Protein AF-A0A6M0RCF3-F1 (afdb_monomer_lite)

Organism: NCBI:txid1622073

Secondary structure (DSSP, 8-state):
------------GGGG------S---EEEEEEEE-TT-TT-EEEEEEEE-SSSEEEEEEEE-PPPPB--BTTBPPB-SBPEEEESS-----EETTEETGGG-SB--TT-PPTTS-TTB-PPB--BTTBEEEEEEESS--GGGGTT-EEEEESS---SSSTTTTT--SEEEEEEEEEE-

Radius of gyration: 16.96 Å; chains: 1; bounding box: 45×43×44 Å

Structure (mmCIF, N/CA/C/O backbone):
data_AF-A0A6M0RCF3-F1
#
_entry.id   AF-A0A6M0RCF3-F1
#
loop_
_atom_site.group_PDB
_atom_site.id
_atom_site.type_symbol
_atom_site.label_atom_id
_atom_site.label_alt_id
_atom_site.label_comp_id
_atom_site.label_asym_id
_atom_site.label_entity_id
_atom_site.label_seq_id
_atom_site.pdbx_PDB_ins_code
_atom_site.Cartn_x
_atom_site.Cartn_y
_atom_site.Cartn_z
_atom_site.occupancy
_atom_site.B_iso_or_equiv
_atom_site.auth_seq_id
_atom_site.auth_comp_id
_atom_site.auth_asym_id
_atom_site.auth_atom_id
_atom_site.pdbx_PDB_model_num
ATOM 1 N N . MET A 1 1 ? -2.378 22.319 -22.225 1.00 35.75 1 MET A N 1
ATOM 2 C CA . MET A 1 1 ? -3.766 22.381 -21.726 1.00 35.75 1 MET A CA 1
ATOM 3 C C . MET A 1 1 ? -3.773 23.362 -20.573 1.00 35.75 1 MET A C 1
ATOM 5 O O . MET A 1 1 ? -3.009 23.166 -19.637 1.00 35.75 1 MET A O 1
ATOM 9 N N . TYR A 1 2 ? -4.515 24.459 -20.711 1.00 30.67 2 TYR A N 1
ATOM 10 C CA . TYR A 1 2 ? -4.732 25.433 -19.643 1.00 30.67 2 TYR A CA 1
ATOM 11 C C . TYR A 1 2 ? -5.729 24.832 -18.647 1.00 30.67 2 TYR A C 1
ATOM 13 O O . TYR A 1 2 ? -6.746 24.286 -19.069 1.00 30.67 2 TYR A O 1
ATOM 21 N N . PHE A 1 3 ? -5.422 24.883 -17.351 1.00 34.97 3 PHE A N 1
ATOM 22 C CA . PHE A 1 3 ? -6.389 24.550 -16.309 1.00 34.97 3 PHE A CA 1
ATOM 23 C C . PHE A 1 3 ? -7.149 25.824 -15.955 1.00 34.97 3 PHE A C 1
ATOM 25 O O . PHE A 1 3 ? -6.624 26.675 -15.239 1.00 34.97 3 PHE A O 1
ATOM 32 N N . ASP A 1 4 ? -8.366 25.951 -16.479 1.00 36.94 4 ASP A N 1
ATOM 33 C CA . ASP A 1 4 ? -9.331 26.909 -15.957 1.00 36.94 4 ASP A CA 1
ATOM 34 C C . ASP A 1 4 ? -9.735 26.508 -14.533 1.00 36.94 4 ASP A C 1
ATOM 36 O O . ASP A 1 4 ? -9.906 25.333 -14.193 1.00 36.94 4 ASP A O 1
ATOM 40 N N . SER A 1 5 ? -9.836 27.525 -13.685 1.00 42.25 5 SER A N 1
ATOM 41 C CA . SER A 1 5 ? -10.176 27.448 -12.272 1.00 42.25 5 SER A CA 1
ATOM 42 C C . SER A 1 5 ? -11.565 26.840 -12.055 1.00 42.25 5 SER A C 1
ATOM 44 O O . SER A 1 5 ? -12.574 27.495 -12.312 1.00 42.25 5 SER A O 1
ATOM 46 N N . TYR A 1 6 ? -11.630 25.632 -11.493 1.00 34.56 6 TYR A N 1
ATOM 47 C CA . TYR A 1 6 ? -12.851 25.127 -10.863 1.00 34.56 6 TYR A CA 1
ATOM 48 C C . TYR A 1 6 ? -12.963 25.712 -9.451 1.00 34.56 6 TYR A C 1
ATOM 50 O O . TYR A 1 6 ? -12.593 25.081 -8.460 1.00 34.56 6 TYR A O 1
ATOM 58 N N . SER A 1 7 ? -13.458 26.945 -9.356 1.00 41.34 7 SER A N 1
ATOM 59 C CA . SER A 1 7 ? -14.202 27.375 -8.176 1.00 41.34 7 SER A CA 1
ATOM 60 C C . SER A 1 7 ? -15.627 26.823 -8.288 1.00 41.34 7 SER A C 1
ATOM 62 O O . SER A 1 7 ? -16.197 26.785 -9.375 1.00 41.34 7 SER A O 1
ATOM 64 N N . ASN A 1 8 ? -16.193 26.410 -7.151 1.00 36.53 8 ASN A N 1
ATOM 65 C CA . ASN A 1 8 ? -17.558 25.891 -6.970 1.00 36.53 8 ASN A CA 1
ATOM 66 C C . ASN A 1 8 ? -17.743 24.379 -7.198 1.00 36.53 8 ASN A C 1
ATOM 68 O O . ASN A 1 8 ? -18.519 23.950 -8.046 1.00 36.53 8 ASN A O 1
ATOM 72 N N . TYR A 1 9 ? -17.112 23.558 -6.353 1.00 35.53 9 TYR A N 1
ATOM 73 C CA . TYR A 1 9 ? -17.817 22.378 -5.846 1.00 35.53 9 TYR A CA 1
ATOM 74 C C . TYR A 1 9 ? -18.528 22.796 -4.563 1.00 35.53 9 TYR A C 1
ATOM 76 O O . TYR A 1 9 ? -17.910 22.954 -3.510 1.00 35.53 9 TYR A O 1
ATOM 84 N N . GLU A 1 10 ? -19.825 23.059 -4.694 1.00 36.38 10 GLU A N 1
ATOM 85 C CA . GLU A 1 10 ? -20.725 23.274 -3.572 1.00 36.38 10 GLU A CA 1
ATOM 86 C C . GLU A 1 10 ? -20.604 22.113 -2.581 1.00 36.38 10 GLU A C 1
ATOM 88 O O . GLU A 1 10 ? -20.709 20.932 -2.917 1.00 36.38 10 GLU A O 1
ATOM 93 N N . TYR A 1 11 ? -20.337 22.492 -1.338 1.00 40.81 11 TYR A N 1
ATOM 94 C CA . TYR A 1 11 ? -20.269 21.635 -0.171 1.00 40.81 11 TYR A CA 1
ATOM 95 C C . TYR A 1 11 ? -21.619 20.939 0.025 1.00 40.81 11 TYR A C 1
ATOM 97 O O . TYR A 1 11 ? -22.548 21.530 0.569 1.00 40.81 11 TYR A O 1
ATOM 105 N N . ASN A 1 12 ? -21.746 19.700 -0.453 1.00 37.78 12 ASN A N 1
ATOM 106 C CA . ASN A 1 12 ? -22.991 18.947 -0.373 1.00 37.78 12 ASN A CA 1
ATOM 107 C C . ASN A 1 12 ? -23.289 18.589 1.107 1.00 37.78 12 ASN A C 1
ATOM 109 O O . ASN A 1 12 ? -22.582 17.758 1.688 1.00 37.78 12 ASN A O 1
ATOM 113 N N . PRO A 1 13 ? -24.303 19.199 1.757 1.00 41.19 13 PRO A N 1
ATOM 114 C CA . PRO A 1 13 ? -24.499 19.096 3.205 1.00 41.19 13 PRO A CA 1
ATOM 115 C C . PRO A 1 13 ? -25.045 17.734 3.664 1.00 41.19 13 PRO A C 1
ATOM 117 O O . PRO A 1 13 ? -25.114 17.472 4.865 1.00 41.19 13 PRO A O 1
ATOM 120 N N . TRP A 1 14 ? -25.389 16.838 2.734 1.00 33.94 14 TRP A N 1
ATOM 121 C CA . TRP A 1 14 ? -25.940 15.517 3.042 1.00 33.94 14 TRP A CA 1
ATOM 122 C C . TRP A 1 14 ? -24.913 14.516 3.605 1.00 33.94 14 TRP A C 1
ATOM 124 O O . TRP A 1 14 ? -25.312 13.538 4.228 1.00 33.94 14 TRP A O 1
ATOM 134 N N . TYR A 1 15 ? -23.603 14.778 3.492 1.00 44.44 15 TYR A N 1
ATOM 135 C CA . TYR A 1 15 ? -22.561 13.903 4.063 1.00 44.44 15 TYR A CA 1
ATOM 136 C C . TYR A 1 15 ? -22.319 14.095 5.572 1.00 44.44 15 TYR A C 1
ATOM 138 O O . TYR A 1 15 ? -21.667 13.261 6.197 1.00 44.44 15 TYR A O 1
ATOM 146 N N . ARG A 1 16 ? -22.838 15.165 6.195 1.00 40.38 16 ARG A N 1
ATOM 147 C CA . ARG A 1 16 ? -22.579 15.470 7.620 1.00 40.38 16 ARG A CA 1
ATOM 148 C C . ARG A 1 16 ? -23.537 14.815 8.622 1.00 40.38 16 ARG A C 1
ATOM 150 O O . ARG A 1 16 ? -23.306 14.935 9.821 1.00 40.38 16 ARG A O 1
ATOM 157 N N . ASN A 1 17 ? -24.575 14.111 8.166 1.00 37.22 17 ASN A N 1
ATOM 158 C CA . ASN A 1 17 ? -25.659 13.635 9.038 1.00 37.22 17 ASN A CA 1
ATOM 159 C C . ASN A 1 17 ? -25.647 12.128 9.357 1.00 37.22 17 ASN A C 1
ATOM 161 O O . ASN A 1 17 ? -26.668 11.586 9.765 1.00 37.22 17 ASN A O 1
ATOM 165 N N . PHE A 1 18 ? -24.494 11.456 9.284 1.00 47.00 18 PHE A N 1
ATOM 166 C CA . PHE A 1 18 ? -24.309 10.122 9.880 1.00 47.00 18 PHE A CA 1
ATOM 167 C C . PHE A 1 18 ? -23.634 10.211 11.257 1.00 47.00 18 PHE A C 1
ATOM 169 O O . PHE A 1 18 ? -22.619 9.575 11.522 1.00 47.00 18 PHE A O 1
ATOM 176 N N . ASN A 1 19 ? -24.197 11.024 12.151 1.00 50.59 19 ASN A N 1
ATOM 177 C CA . ASN A 1 19 ? -23.809 11.059 13.559 1.00 50.59 19 ASN A CA 1
ATOM 178 C C . ASN A 1 19 ? -24.774 10.197 14.379 1.00 50.59 19 ASN A C 1
ATOM 180 O O . ASN A 1 19 ? -25.839 10.684 14.739 1.00 50.59 19 ASN A O 1
ATOM 184 N N . HIS A 1 20 ? -24.393 8.954 14.703 1.00 45.28 20 HIS A N 1
ATOM 185 C CA . HIS A 1 20 ? -24.555 8.413 16.062 1.00 45.28 20 HIS A CA 1
ATOM 186 C C . HIS A 1 20 ? -23.909 7.022 16.218 1.00 45.28 20 HIS A C 1
ATOM 188 O O . HIS A 1 20 ? -24.519 5.995 15.938 1.00 45.28 20 HIS A O 1
ATOM 194 N N . SER A 1 21 ? -22.685 6.977 16.745 1.00 43.84 21 SER A N 1
ATOM 195 C CA . SER A 1 21 ? -22.301 5.936 17.703 1.00 43.84 21 SER A CA 1
ATOM 196 C C . SER A 1 21 ? -21.143 6.438 18.556 1.00 43.84 21 SER A C 1
ATOM 198 O O . SER A 1 21 ? -20.111 6.879 18.057 1.00 43.84 21 SER A O 1
ATOM 200 N N . SER A 1 22 ? -21.366 6.441 19.861 1.00 49.75 22 SER A N 1
ATOM 201 C CA . SER A 1 22 ? -20.458 6.875 20.915 1.00 49.75 22 SER A CA 1
ATOM 202 C C . SER A 1 22 ? -19.338 5.853 21.142 1.00 49.75 22 SER A C 1
ATOM 204 O O . SER A 1 22 ? -19.343 5.121 22.131 1.00 49.75 22 SER A O 1
ATOM 206 N N . THR A 1 23 ? -18.371 5.798 20.232 1.00 52.22 23 THR A N 1
ATOM 207 C CA . THR A 1 23 ? -17.111 5.060 20.408 1.00 52.22 23 THR A CA 1
ATOM 208 C C . THR A 1 23 ? -15.961 5.967 19.997 1.00 52.22 23 THR A C 1
ATOM 210 O O . THR A 1 23 ? -16.122 6.704 19.031 1.00 52.22 23 THR A O 1
ATOM 213 N N . ASN A 1 24 ? -14.829 5.943 20.707 1.00 61.00 24 ASN A N 1
ATOM 214 C CA . ASN A 1 24 ? -13.638 6.738 20.378 1.00 61.00 24 ASN A CA 1
ATOM 215 C C . ASN A 1 24 ? -13.374 6.743 18.862 1.00 61.00 24 ASN A C 1
ATOM 217 O O . ASN A 1 24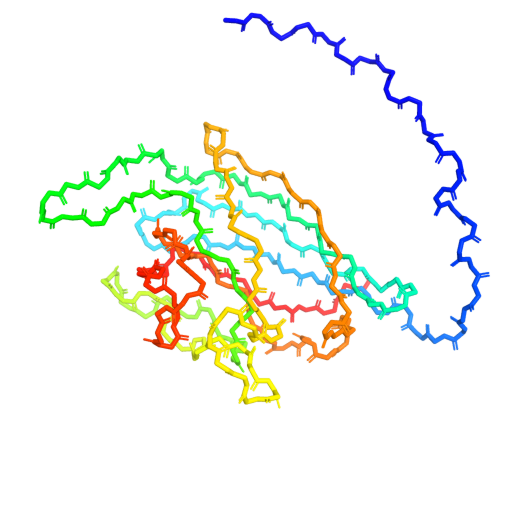 ? -13.003 5.711 18.300 1.00 61.00 24 ASN A O 1
ATOM 221 N N . ASN A 1 25 ? -13.585 7.895 18.216 1.00 78.38 25 ASN A N 1
ATOM 222 C CA . ASN A 1 25 ? -13.373 8.089 16.783 1.00 78.38 25 ASN A CA 1
ATOM 223 C C . ASN A 1 25 ? -11.871 8.175 16.512 1.00 78.38 25 ASN A C 1
ATOM 225 O O . ASN A 1 25 ? -11.329 9.246 16.257 1.00 78.38 25 ASN A O 1
ATOM 229 N N . ILE A 1 26 ? -11.191 7.039 16.637 1.00 89.06 26 ILE A N 1
ATOM 230 C CA . ILE A 1 26 ? -9.772 6.929 16.335 1.00 89.06 26 ILE A CA 1
ATOM 231 C C . ILE A 1 26 ? -9.617 7.112 14.829 1.00 89.06 26 ILE A C 1
ATOM 233 O O . ILE A 1 26 ? -10.084 6.286 14.045 1.00 89.06 26 ILE A O 1
ATOM 237 N N . ILE A 1 27 ? -8.972 8.208 14.448 1.00 95.81 27 ILE A N 1
ATOM 238 C CA . ILE A 1 27 ? -8.455 8.424 13.102 1.00 95.81 27 ILE A CA 1
ATOM 239 C C . ILE A 1 27 ? -7.032 7.876 13.099 1.00 95.81 27 ILE A C 1
ATOM 241 O O . ILE A 1 27 ? -6.270 8.138 14.031 1.00 95.81 27 ILE A O 1
ATOM 245 N N . ALA A 1 28 ? -6.672 7.119 12.069 1.00 98.31 28 ALA A N 1
ATOM 246 C CA . ALA A 1 28 ? -5.287 6.726 11.849 1.00 98.31 28 ALA A CA 1
ATOM 247 C C . ALA A 1 28 ? -4.709 7.471 10.643 1.00 98.31 28 ALA A C 1
ATOM 249 O O . ALA A 1 28 ? -5.434 7.884 9.733 1.00 98.31 28 ALA A O 1
ATOM 250 N N . VAL A 1 29 ? -3.397 7.663 10.648 1.00 98.69 29 VAL A N 1
ATOM 251 C CA . VAL A 1 29 ? -2.655 8.357 9.600 1.00 98.69 29 VAL A CA 1
ATOM 252 C C . VAL A 1 29 ? -1.384 7.588 9.271 1.00 98.69 29 VAL A C 1
ATOM 254 O O . VAL A 1 29 ? -0.778 6.967 10.140 1.00 98.69 29 VAL A O 1
ATOM 257 N N . SER A 1 30 ? -0.968 7.640 8.011 1.00 98.81 30 SER A N 1
ATOM 258 C CA . SER A 1 30 ? 0.332 7.156 7.572 1.00 98.81 30 SER A CA 1
ATOM 259 C C . SER A 1 30 ? 1.038 8.192 6.714 1.00 98.81 30 SER A C 1
ATOM 261 O O . SER A 1 30 ? 0.499 8.642 5.702 1.00 98.81 30 SER A O 1
ATOM 263 N N . TYR A 1 31 ? 2.255 8.561 7.113 1.00 98.62 31 TYR A N 1
ATOM 264 C CA . TYR A 1 31 ? 3.128 9.444 6.344 1.00 98.62 31 TYR A CA 1
ATOM 265 C C . TYR A 1 31 ? 4.043 8.607 5.450 1.00 98.62 31 TYR A C 1
ATOM 267 O O . TYR A 1 31 ? 4.993 7.969 5.909 1.00 98.62 31 TYR A O 1
ATOM 275 N N . ILE A 1 32 ? 3.752 8.613 4.153 1.00 98.69 32 ILE A N 1
ATOM 276 C CA . ILE A 1 32 ? 4.435 7.798 3.153 1.00 98.69 32 ILE A CA 1
ATOM 277 C C . ILE A 1 32 ? 5.745 8.464 2.740 1.00 98.69 32 ILE A C 1
ATOM 279 O O . ILE A 1 32 ? 5.768 9.620 2.308 1.00 98.69 32 ILE A O 1
ATOM 283 N N . ASN A 1 33 ? 6.835 7.706 2.814 1.00 98.56 33 ASN A N 1
ATOM 284 C CA . ASN A 1 33 ? 8.167 8.117 2.399 1.00 98.56 33 ASN A CA 1
ATOM 285 C C . ASN A 1 33 ? 8.737 7.137 1.372 1.00 98.56 33 ASN A C 1
ATOM 287 O O . ASN A 1 33 ? 8.755 5.925 1.585 1.00 98.56 33 ASN A O 1
ATOM 291 N N . GLY A 1 34 ? 9.217 7.674 0.253 1.00 98.25 34 GLY A N 1
ATOM 292 C CA . GLY A 1 34 ? 9.881 6.907 -0.789 1.00 98.25 34 GLY A CA 1
ATOM 293 C C . GLY A 1 34 ? 11.224 6.324 -0.355 1.00 98.25 34 GLY A C 1
ATOM 294 O O . GLY A 1 34 ? 11.928 6.884 0.486 1.00 98.25 34 GLY A O 1
ATOM 295 N N . GLY A 1 35 ? 11.570 5.183 -0.946 1.00 96.56 35 GLY A N 1
ATOM 296 C CA . GLY A 1 35 ? 12.850 4.509 -0.743 1.00 96.56 35 GLY A CA 1
ATOM 297 C C . GLY A 1 35 ? 14.000 5.127 -1.549 1.00 96.56 35 GLY A C 1
ATOM 298 O O . GLY A 1 35 ? 13.811 6.124 -2.245 1.00 96.56 35 GLY A O 1
ATOM 299 N N . PRO A 1 36 ? 15.193 4.503 -1.525 1.00 93.25 36 PRO A N 1
ATOM 300 C CA . PRO A 1 36 ? 16.413 5.042 -2.137 1.00 93.25 36 PRO A CA 1
ATOM 301 C C . PRO A 1 36 ? 16.286 5.401 -3.620 1.00 93.25 36 PRO A C 1
ATOM 303 O O . PRO A 1 36 ? 16.879 6.374 -4.071 1.00 93.25 36 PRO A O 1
ATOM 306 N N . ASN A 1 37 ? 15.486 4.636 -4.369 1.00 94.00 37 ASN A N 1
ATOM 307 C CA . ASN A 1 37 ? 15.285 4.847 -5.805 1.00 94.00 37 ASN A CA 1
ATOM 308 C C . ASN A 1 37 ? 14.156 5.846 -6.114 1.00 94.00 37 ASN A C 1
ATOM 310 O O . ASN A 1 37 ? 13.978 6.223 -7.267 1.00 94.00 37 ASN A O 1
ATOM 314 N N . ASN A 1 38 ? 13.391 6.270 -5.102 1.00 96.25 38 ASN A N 1
ATOM 315 C CA . ASN A 1 38 ? 12.265 7.197 -5.224 1.00 96.25 38 ASN A CA 1
ATOM 316 C C . ASN A 1 38 ? 12.273 8.245 -4.089 1.00 96.25 38 ASN A C 1
ATOM 318 O O . ASN A 1 38 ? 11.252 8.432 -3.432 1.00 96.25 38 ASN A O 1
ATOM 322 N N . PRO A 1 39 ? 13.391 8.951 -3.823 1.00 96.38 39 PRO A N 1
ATOM 323 C CA . PRO A 1 39 ? 13.548 9.766 -2.609 1.00 96.38 39 PRO A CA 1
ATOM 324 C C . PRO A 1 39 ? 12.572 10.953 -2.525 1.00 96.38 39 PRO A C 1
ATOM 326 O O . PRO A 1 39 ? 12.261 11.436 -1.435 1.00 96.38 39 PRO A O 1
ATOM 329 N N . ASN A 1 40 ? 12.062 11.399 -3.677 1.00 96.00 40 ASN A N 1
ATOM 330 C CA . ASN A 1 40 ? 11.110 12.503 -3.789 1.00 96.00 40 ASN A CA 1
ATOM 331 C C . ASN A 1 40 ? 9.649 12.063 -3.607 1.00 96.00 40 ASN A C 1
ATOM 333 O O . ASN A 1 40 ? 8.770 12.921 -3.520 1.00 96.00 40 ASN A O 1
ATOM 337 N N . LEU A 1 41 ? 9.374 10.754 -3.557 1.00 98.44 41 LEU A N 1
ATOM 338 C CA . LEU A 1 41 ? 8.029 10.247 -3.318 1.00 98.44 41 LEU A CA 1
ATOM 339 C C . LEU A 1 41 ? 7.656 10.526 -1.862 1.00 98.44 41 LEU A C 1
ATOM 341 O O . LEU A 1 41 ? 8.327 10.069 -0.932 1.00 98.44 41 LEU A O 1
ATOM 345 N N . LYS A 1 42 ? 6.584 11.292 -1.675 1.00 98.69 42 LYS A N 1
ATOM 346 C CA . LYS A 1 42 ? 6.019 11.637 -0.369 1.00 98.69 42 LYS A CA 1
ATOM 347 C C . LYS A 1 42 ? 4.508 11.564 -0.438 1.00 98.69 42 LYS A C 1
ATOM 349 O O . LYS A 1 42 ? 3.919 11.860 -1.474 1.00 98.69 42 LYS A O 1
ATOM 354 N N . GLY A 1 43 ? 3.868 11.230 0.667 1.00 98.50 43 GLY A N 1
ATOM 355 C CA . GLY A 1 43 ? 2.420 11.255 0.713 1.00 98.50 43 GLY A CA 1
ATOM 356 C C . GLY A 1 43 ? 1.858 11.081 2.101 1.00 98.50 43 GLY A C 1
ATOM 357 O O . GLY A 1 43 ? 2.585 10.935 3.081 1.00 98.50 43 GLY A O 1
ATOM 358 N N . ILE A 1 44 ? 0.540 11.097 2.155 1.00 98.81 44 ILE A N 1
ATOM 359 C CA . ILE A 1 44 ? -0.223 10.893 3.370 1.00 98.81 44 ILE A CA 1
ATOM 360 C C . ILE A 1 44 ? -1.432 10.021 3.062 1.00 98.81 44 ILE A C 1
ATOM 362 O O . ILE A 1 44 ? -2.057 10.162 2.007 1.00 98.81 44 ILE A O 1
ATOM 366 N N . VAL A 1 45 ? -1.739 9.116 3.981 1.00 98.88 45 VAL A N 1
ATOM 367 C CA . VAL A 1 45 ? -2.940 8.287 3.960 1.00 98.88 45 VAL A CA 1
ATOM 368 C C . VAL A 1 45 ? -3.674 8.516 5.268 1.00 98.88 45 VAL A C 1
ATOM 370 O O . VAL A 1 45 ? -3.091 8.349 6.334 1.00 98.88 45 VAL A O 1
ATOM 373 N N . TYR A 1 46 ? -4.939 8.899 5.189 1.00 98.69 46 TYR A N 1
ATOM 374 C CA . TYR A 1 46 ? -5.833 8.972 6.334 1.00 98.69 46 TYR A CA 1
ATOM 375 C C . TYR A 1 46 ? -6.804 7.801 6.319 1.00 98.69 46 TYR A C 1
ATOM 377 O O . TYR A 1 46 ? -7.289 7.399 5.262 1.00 98.69 46 TYR A O 1
ATOM 385 N N . PHE A 1 47 ? -7.117 7.311 7.511 1.00 98.50 47 PHE A N 1
ATOM 386 C CA . PHE A 1 47 ? -8.094 6.264 7.763 1.00 98.50 47 PHE A CA 1
ATOM 387 C C . PHE A 1 47 ? -9.137 6.823 8.728 1.00 98.50 47 PHE A C 1
ATOM 389 O O . PHE A 1 47 ? -8.889 6.941 9.932 1.00 98.50 47 PHE A O 1
ATOM 396 N N . TYR A 1 48 ? -10.296 7.202 8.197 1.00 96.94 48 TYR A N 1
ATOM 397 C CA . TYR A 1 48 ? -11.381 7.787 8.975 1.00 96.94 48 TYR A CA 1
ATOM 398 C C . TYR A 1 48 ? -12.395 6.714 9.373 1.00 96.94 48 TYR A C 1
ATOM 400 O O . TYR A 1 48 ? -12.866 5.967 8.509 1.00 96.94 48 TYR A O 1
ATOM 408 N N . PRO A 1 49 ? -12.786 6.635 10.656 1.00 95.69 49 PRO A N 1
ATOM 409 C CA . PRO A 1 49 ? -13.857 5.743 11.056 1.00 95.69 49 PRO A CA 1
ATOM 410 C C . PRO A 1 49 ? -15.177 6.276 10.490 1.00 95.69 49 PRO A C 1
ATOM 412 O O . PRO A 1 49 ? -15.546 7.426 10.722 1.00 95.69 49 PRO A O 1
ATOM 415 N N . VAL A 1 50 ? -15.903 5.427 9.767 1.00 93.62 50 VAL A N 1
ATOM 416 C CA . VAL A 1 50 ? -17.251 5.723 9.260 1.00 93.62 50 VAL A CA 1
ATOM 417 C C . VAL A 1 50 ? -18.214 4.602 9.655 1.00 93.62 50 VAL A C 1
ATOM 419 O O . VAL A 1 50 ? -17.807 3.551 10.173 1.00 93.62 50 VAL A O 1
ATOM 422 N N . LEU A 1 51 ? -19.518 4.806 9.446 1.00 90.25 51 LEU A N 1
ATOM 423 C CA . LEU A 1 51 ? -20.499 3.739 9.649 1.00 90.25 51 LEU A CA 1
ATOM 424 C C . LEU A 1 51 ? -20.153 2.545 8.742 1.00 90.25 51 LEU A C 1
ATOM 426 O O . LEU A 1 51 ? -19.804 2.722 7.581 1.00 90.25 51 LEU A O 1
ATOM 430 N N . GLY A 1 52 ? -20.194 1.326 9.280 1.00 91.12 52 GLY A N 1
ATOM 431 C CA . GLY A 1 52 ? -19.900 0.104 8.518 1.00 91.12 52 GLY A CA 1
ATOM 432 C C . GLY A 1 52 ? -18.413 -0.202 8.312 1.00 91.12 52 GLY A C 1
ATOM 433 O O . GLY A 1 52 ? -18.041 -1.362 8.385 1.00 91.12 52 GLY A O 1
ATOM 434 N N . GLY A 1 53 ? -17.533 0.798 8.205 1.00 95.56 53 GLY A N 1
ATOM 435 C CA . GLY A 1 53 ? -16.123 0.531 7.892 1.00 95.56 53 GLY A CA 1
ATOM 436 C C . GLY A 1 53 ? -15.161 1.687 8.143 1.00 95.56 53 GLY A C 1
ATOM 437 O O . GLY A 1 53 ? -15.258 2.369 9.170 1.00 95.56 53 GLY A O 1
ATOM 438 N N . THR A 1 54 ? -14.247 1.869 7.201 1.00 97.81 54 THR A N 1
ATOM 439 C CA . THR A 1 54 ? -13.219 2.904 7.154 1.00 97.81 54 THR A CA 1
ATOM 440 C C . THR A 1 54 ? -13.262 3.591 5.792 1.00 97.81 54 THR A C 1
ATOM 442 O O . THR A 1 54 ? -13.283 2.926 4.759 1.00 97.81 54 THR A O 1
ATOM 445 N N . GLU A 1 55 ? -13.246 4.921 5.793 1.00 98.44 55 GLU A N 1
ATOM 446 C CA . GLU A 1 55 ? -12.945 5.713 4.600 1.00 98.44 55 GLU A CA 1
ATOM 447 C C . GLU A 1 55 ? -11.430 5.936 4.554 1.00 98.44 55 GLU A C 1
ATOM 449 O O . GLU A 1 55 ? -10.846 6.495 5.489 1.00 98.44 55 GLU A O 1
ATOM 454 N N . VAL A 1 56 ? -10.786 5.487 3.482 1.00 98.75 56 VAL A N 1
ATOM 455 C CA . VAL A 1 56 ? -9.351 5.648 3.244 1.00 98.75 56 VAL A CA 1
ATOM 456 C C . VAL A 1 56 ? -9.156 6.785 2.256 1.00 98.75 56 VAL A C 1
ATOM 458 O O . VAL A 1 56 ? -9.722 6.755 1.171 1.00 98.75 56 VAL A O 1
ATOM 461 N N . SER A 1 57 ? -8.342 7.779 2.604 1.00 98.75 57 SER A N 1
ATOM 462 C CA . SER A 1 57 ? -8.040 8.928 1.745 1.00 98.75 57 SER A CA 1
ATOM 463 C C . SER A 1 57 ? -6.535 9.079 1.582 1.00 98.75 57 SER A C 1
ATOM 465 O O . SER A 1 57 ? -5.828 9.343 2.551 1.00 98.75 57 SER A O 1
ATOM 467 N N . VAL A 1 58 ? -6.038 8.964 0.355 1.00 98.81 58 VAL A N 1
ATOM 468 C CA . VAL A 1 58 ? -4.613 9.024 0.017 1.00 98.81 58 VAL A CA 1
ATOM 469 C C . VAL A 1 58 ? -4.301 10.232 -0.865 1.00 98.81 58 VAL A C 1
ATOM 471 O O . VAL A 1 58 ? -5.031 10.551 -1.802 1.00 98.81 58 VAL A O 1
ATOM 474 N N . SER A 1 59 ? -3.186 10.903 -0.573 1.00 98.69 59 SER A N 1
ATOM 475 C CA . SER A 1 59 ? -2.587 11.944 -1.411 1.00 98.69 59 SER A CA 1
ATOM 476 C C . SER A 1 59 ? -1.080 11.720 -1.485 1.00 98.69 59 SER A C 1
ATOM 478 O O . SER A 1 59 ? -0.379 11.877 -0.486 1.00 98.69 59 SER A O 1
ATOM 480 N N . ILE A 1 60 ? -0.572 11.375 -2.667 1.00 98.62 60 ILE A N 1
ATOM 481 C CA . ILE A 1 60 ? 0.851 11.113 -2.922 1.00 98.62 60 ILE A CA 1
ATOM 482 C C . ILE A 1 60 ? 1.355 12.027 -4.036 1.00 98.62 60 ILE A C 1
ATOM 484 O O . ILE A 1 60 ? 0.646 12.309 -5.001 1.00 98.62 60 ILE A O 1
ATOM 488 N N . GLN A 1 61 ? 2.601 12.463 -3.902 1.00 98.62 61 GLN A N 1
ATOM 489 C CA . GLN A 1 61 ? 3.373 13.165 -4.917 1.00 98.62 61 GLN A CA 1
ATOM 490 C C . GLN A 1 61 ? 4.718 12.467 -5.157 1.00 98.62 61 GLN A C 1
ATOM 492 O O . GLN A 1 61 ? 5.202 11.716 -4.308 1.00 98.62 61 GLN A O 1
ATOM 497 N N . GLY A 1 62 ? 5.347 12.748 -6.298 1.00 98.12 62 GLY A N 1
ATOM 498 C CA . GLY A 1 62 ? 6.640 12.171 -6.668 1.00 98.12 62 GLY A CA 1
ATOM 499 C C . GLY A 1 62 ? 6.572 10.705 -7.106 1.00 98.12 62 GLY A C 1
ATOM 500 O O . GLY A 1 62 ? 7.598 10.028 -7.089 1.00 98.12 62 GLY A O 1
ATOM 501 N N . LEU A 1 63 ? 5.391 10.203 -7.491 1.00 98.38 63 LEU A N 1
ATOM 502 C CA . LEU A 1 63 ? 5.271 8.883 -8.115 1.00 98.38 63 LEU A CA 1
ATOM 503 C C . LEU A 1 63 ? 6.036 8.853 -9.452 1.00 98.38 63 LEU A C 1
ATOM 505 O O . LEU A 1 63 ? 5.992 9.836 -10.198 1.00 98.38 63 LEU A O 1
ATOM 509 N N . PRO A 1 64 ? 6.700 7.738 -9.800 1.00 97.12 64 PRO A N 1
ATOM 510 C CA . PRO A 1 64 ? 7.313 7.575 -11.112 1.00 97.12 64 PRO A CA 1
ATOM 511 C C . PRO A 1 64 ? 6.334 7.811 -12.270 1.00 97.12 64 PRO A C 1
ATOM 513 O O . PRO A 1 64 ? 5.127 7.583 -12.159 1.00 97.12 64 PRO A O 1
ATOM 516 N N . ASN A 1 65 ? 6.869 8.228 -13.418 1.00 95.06 65 ASN A N 1
ATOM 517 C CA . ASN A 1 65 ? 6.096 8.264 -14.656 1.00 95.06 65 ASN A CA 1
ATOM 518 C C . ASN A 1 65 ? 5.768 6.843 -15.118 1.00 95.06 65 ASN A C 1
ATOM 520 O O . ASN A 1 65 ? 6.606 5.943 -14.999 1.00 95.06 65 ASN A O 1
ATOM 524 N N . TYR A 1 66 ? 4.577 6.677 -15.696 1.00 96.44 66 TYR A N 1
ATOM 525 C CA . TYR A 1 66 ? 4.157 5.407 -16.273 1.00 96.44 66 TYR A CA 1
ATOM 526 C C . TYR A 1 66 ? 5.165 4.911 -17.317 1.00 96.44 66 TYR A C 1
ATOM 528 O O . TYR A 1 66 ? 5.637 5.683 -18.158 1.00 96.44 66 TYR A O 1
ATOM 536 N N . LYS A 1 67 ? 5.463 3.611 -17.283 1.00 96.88 67 LYS A N 1
ATOM 537 C CA . LYS A 1 67 ? 6.204 2.917 -18.342 1.00 96.88 67 LYS A CA 1
ATOM 538 C C . LYS A 1 67 ? 5.454 1.641 -18.715 1.00 96.88 67 LYS A C 1
ATOM 540 O O . LYS A 1 67 ? 5.156 0.864 -17.810 1.00 96.88 67 LYS A O 1
ATOM 545 N N . PRO A 1 68 ? 5.177 1.391 -20.005 1.00 96.88 68 PRO A N 1
ATOM 546 C CA . PRO A 1 68 ? 4.522 0.159 -20.418 1.00 96.88 68 PRO A CA 1
ATOM 547 C C . PRO A 1 68 ? 5.419 -1.057 -20.174 1.00 96.88 68 PRO A C 1
ATOM 549 O O . PRO A 1 68 ? 6.646 -0.948 -20.109 1.00 96.88 68 PRO A O 1
ATOM 552 N N . ALA A 1 69 ? 4.789 -2.225 -20.081 1.00 97.12 69 ALA A N 1
ATOM 553 C CA . ALA A 1 69 ? 5.496 -3.494 -20.029 1.00 97.12 69 ALA A CA 1
ATOM 554 C C . ALA A 1 69 ? 6.267 -3.735 -21.338 1.00 97.12 69 ALA A C 1
ATOM 556 O O . ALA A 1 69 ? 5.853 -3.297 -22.414 1.00 97.12 69 ALA A O 1
ATOM 557 N N . THR A 1 70 ? 7.369 -4.473 -21.248 1.00 96.94 70 THR A N 1
ATOM 558 C CA . THR A 1 70 ? 8.130 -4.973 -22.403 1.00 96.94 70 THR A CA 1
ATOM 559 C C . THR A 1 70 ? 8.246 -6.496 -22.305 1.00 96.94 70 THR A C 1
ATOM 561 O O . THR A 1 70 ? 7.925 -7.057 -21.255 1.00 96.94 70 THR A O 1
ATOM 564 N N . PRO A 1 71 ? 8.754 -7.200 -23.335 1.00 96.56 71 PRO A N 1
ATOM 565 C CA . PRO A 1 71 ? 8.988 -8.642 -23.241 1.00 96.56 71 PRO A CA 1
ATOM 566 C C . PRO A 1 71 ? 9.894 -9.064 -22.072 1.00 96.56 71 PRO A C 1
ATOM 568 O O . PRO A 1 71 ? 9.859 -10.220 -21.662 1.00 96.56 71 PRO A O 1
ATOM 571 N N . THR A 1 72 ? 10.706 -8.147 -21.535 1.00 95.50 72 THR A N 1
ATOM 572 C CA . THR A 1 72 ? 11.695 -8.432 -20.485 1.00 95.50 72 THR A CA 1
ATOM 573 C C . THR A 1 72 ? 11.485 -7.626 -19.202 1.00 95.50 72 THR A C 1
ATOM 575 O O . THR A 1 72 ? 12.313 -7.712 -18.298 1.00 95.50 72 THR A O 1
ATOM 578 N N . SER A 1 73 ? 10.429 -6.810 -19.097 1.00 94.81 73 SER A N 1
ATOM 579 C CA . SER A 1 73 ? 10.205 -5.960 -17.920 1.00 94.81 73 SER A CA 1
ATOM 580 C C . SER A 1 73 ? 8.729 -5.714 -17.621 1.00 94.81 73 SER A C 1
ATOM 582 O O . SER A 1 73 ? 7.933 -5.455 -18.523 1.00 94.81 73 SER A O 1
ATOM 584 N N . GLN A 1 74 ? 8.397 -5.701 -16.329 1.00 96.38 74 GLN A N 1
ATOM 585 C CA . GLN A 1 74 ? 7.092 -5.269 -15.828 1.00 96.38 74 GLN A CA 1
ATOM 586 C C . GLN A 1 74 ? 6.872 -3.759 -16.057 1.00 96.38 74 GLN A C 1
ATOM 588 O O . GLN A 1 74 ? 7.852 -3.012 -16.178 1.00 96.38 74 GLN A O 1
ATOM 593 N N . PRO A 1 75 ? 5.611 -3.297 -16.143 1.00 97.38 75 PRO A N 1
ATOM 594 C CA . PRO A 1 75 ? 5.298 -1.880 -16.297 1.00 97.38 75 PRO A CA 1
ATOM 595 C C . PRO A 1 75 ? 5.553 -1.115 -14.995 1.00 97.38 75 PRO A C 1
ATOM 597 O O . PRO A 1 75 ? 5.393 -1.667 -13.913 1.00 97.38 75 PRO A O 1
ATOM 600 N N . ILE A 1 76 ? 5.889 0.169 -15.083 1.00 97.94 76 ILE A N 1
ATOM 601 C CA . ILE A 1 76 ? 5.873 1.062 -13.916 1.00 97.94 76 ILE A CA 1
ATOM 602 C C . ILE A 1 76 ? 4.517 1.750 -13.879 1.00 97.94 76 ILE A C 1
ATOM 604 O O . ILE A 1 76 ? 4.175 2.458 -14.828 1.00 97.94 76 ILE A O 1
ATOM 608 N N . GLY A 1 77 ? 3.786 1.589 -12.779 1.00 96.94 77 GLY A N 1
ATOM 609 C CA . GLY A 1 77 ? 2.437 2.122 -12.631 1.00 96.94 77 GLY A CA 1
ATOM 610 C C . GLY A 1 77 ? 1.374 1.372 -13.468 1.00 96.94 77 GLY A C 1
ATOM 611 O O . GLY A 1 77 ? 1.709 0.770 -14.492 1.00 96.94 77 GLY A O 1
ATOM 612 N N . PRO A 1 78 ? 0.075 1.439 -13.103 1.00 97.88 78 PRO A N 1
ATOM 613 C CA . PRO A 1 78 ? -0.469 1.875 -11.808 1.00 97.88 78 PRO A CA 1
ATOM 614 C C . PRO A 1 78 ? 0.201 1.166 -10.626 1.00 97.88 78 PRO A C 1
ATOM 616 O O . PRO A 1 78 ? 0.789 0.110 -10.807 1.00 97.88 78 PRO A O 1
ATOM 619 N N . PHE A 1 79 ? 0.214 1.781 -9.449 1.00 98.69 79 PHE A N 1
ATOM 620 C CA . PHE A 1 79 ? 1.070 1.338 -8.345 1.00 98.69 79 PHE A CA 1
ATOM 621 C C . PHE A 1 79 ? 0.264 0.499 -7.353 1.00 98.69 79 PHE A C 1
ATOM 623 O O . PHE A 1 79 ? -0.738 0.994 -6.828 1.00 98.69 79 PHE A O 1
ATOM 630 N N . GLY A 1 80 ? 0.693 -0.741 -7.089 1.00 98.62 80 GLY A N 1
ATOM 631 C CA . GLY A 1 80 ? 0.128 -1.565 -6.014 1.00 98.62 80 GLY A CA 1
ATOM 632 C C . GLY A 1 80 ? 0.202 -0.841 -4.666 1.00 98.62 80 GLY A C 1
ATOM 633 O O . GLY A 1 80 ? 1.155 -0.102 -4.401 1.00 98.62 80 GLY A O 1
ATOM 634 N N . PHE A 1 81 ? -0.814 -1.003 -3.826 1.00 98.75 81 PHE A N 1
ATOM 635 C CA . PHE A 1 81 ? -1.000 -0.194 -2.623 1.00 98.75 81 PHE A CA 1
ATOM 636 C C . PHE A 1 81 ? -1.664 -1.031 -1.542 1.00 98.75 81 PHE A C 1
ATOM 638 O O . PHE A 1 81 ? -2.796 -1.468 -1.719 1.00 98.75 81 PHE A O 1
ATOM 645 N N . HIS A 1 82 ? -0.954 -1.281 -0.441 1.00 98.81 82 HIS A N 1
ATOM 646 C CA . HIS A 1 82 ? -1.403 -2.268 0.541 1.00 98.81 82 HIS A CA 1
ATOM 647 C C . HIS A 1 82 ? -1.066 -1.857 1.970 1.00 98.81 82 HIS A C 1
ATOM 649 O O . HIS A 1 82 ? -0.046 -1.205 2.216 1.00 98.81 82 HIS A O 1
ATOM 655 N N . ILE A 1 83 ? -1.868 -2.322 2.927 1.00 98.88 83 ILE A N 1
ATOM 656 C CA . ILE A 1 83 ? -1.419 -2.459 4.317 1.00 98.88 83 ILE A CA 1
ATOM 657 C C . ILE A 1 83 ? -0.578 -3.732 4.424 1.00 98.88 83 ILE A C 1
ATOM 659 O O . ILE A 1 83 ? -0.977 -4.802 3.968 1.00 98.88 83 ILE A O 1
ATOM 663 N N . HIS A 1 84 ? 0.580 -3.619 5.058 1.00 98.81 84 HIS A N 1
ATOM 664 C CA . HIS A 1 84 ? 1.496 -4.706 5.359 1.00 98.81 84 HIS A CA 1
ATOM 665 C C . HIS A 1 84 ? 1.455 -5.086 6.842 1.00 98.81 84 HIS A C 1
ATOM 667 O O . HIS A 1 84 ? 1.159 -4.270 7.713 1.00 98.81 84 HIS A O 1
ATOM 673 N N . SER A 1 85 ? 1.752 -6.353 7.133 1.00 98.56 85 SER A N 1
ATOM 674 C CA . SER A 1 85 ? 1.493 -6.990 8.429 1.00 98.56 85 SER A CA 1
ATOM 675 C C . SER A 1 85 ? 2.384 -6.524 9.584 1.00 98.56 85 SER A C 1
ATOM 677 O O . SER A 1 85 ? 2.132 -6.899 10.725 1.00 98.56 85 SER A O 1
ATOM 679 N N . VAL A 1 86 ? 3.449 -5.770 9.308 1.00 98.62 86 VAL A N 1
ATOM 680 C CA . VAL A 1 86 ? 4.393 -5.280 10.319 1.00 98.62 86 VAL A CA 1
ATOM 681 C C . VAL A 1 86 ? 4.566 -3.775 10.164 1.00 98.62 86 VAL A C 1
ATOM 683 O O . VAL A 1 86 ? 4.836 -3.284 9.066 1.00 98.62 86 VAL A O 1
ATOM 686 N N . GLY A 1 87 ? 4.475 -3.032 11.266 1.00 98.19 87 GLY A N 1
ATOM 687 C CA . GLY A 1 87 ? 4.861 -1.623 11.339 1.00 98.19 87 GLY A CA 1
ATOM 688 C C . GLY A 1 87 ? 6.371 -1.443 11.304 1.00 98.19 87 GLY A C 1
ATOM 689 O O . GLY A 1 87 ? 6.977 -1.070 12.303 1.00 98.19 87 GLY A O 1
ATOM 690 N N . CYS A 1 88 ? 6.987 -1.710 10.156 1.00 98.19 88 CYS A N 1
ATOM 691 C CA . CYS A 1 88 ? 8.399 -1.443 9.927 1.00 98.19 88 CYS A CA 1
ATOM 692 C C . CYS A 1 88 ? 8.614 -0.868 8.529 1.00 98.19 88 CYS A C 1
ATOM 694 O O . CYS A 1 88 ? 8.214 -1.466 7.533 1.00 98.19 88 CYS A O 1
ATOM 696 N N . CYS A 1 89 ? 9.290 0.279 8.469 1.00 98.06 89 CYS A N 1
ATOM 697 C CA . CYS A 1 89 ? 9.653 0.963 7.228 1.00 98.06 89 CYS A CA 1
ATOM 698 C C . CYS A 1 89 ? 11.170 1.118 7.068 1.00 98.06 89 CYS A C 1
ATOM 700 O O . CYS A 1 89 ? 11.627 2.015 6.356 1.00 98.06 89 CYS A O 1
ATOM 702 N N . ASP A 1 90 ? 11.961 0.253 7.707 1.00 97.25 90 ASP A N 1
ATOM 703 C CA . ASP A 1 90 ? 13.407 0.257 7.520 1.00 97.25 90 ASP A CA 1
ATOM 704 C C . ASP A 1 90 ? 13.736 0.019 6.051 1.00 97.25 90 ASP A C 1
ATOM 706 O O . ASP A 1 90 ? 13.240 -0.911 5.408 1.00 97.25 90 ASP A O 1
ATOM 710 N N . ILE A 1 91 ? 14.602 0.874 5.511 1.00 94.00 91 ILE A N 1
ATOM 711 C CA . ILE A 1 91 ? 14.929 0.852 4.089 1.00 94.00 91 ILE A CA 1
ATOM 712 C C . ILE A 1 91 ? 15.546 -0.486 3.683 1.00 94.00 91 ILE A C 1
ATOM 714 O O . ILE A 1 91 ? 15.310 -0.910 2.565 1.00 94.00 91 ILE A O 1
ATOM 718 N N . GLY A 1 92 ? 16.306 -1.176 4.535 1.00 91.75 92 GLY A N 1
ATOM 719 C CA . GLY A 1 92 ? 16.989 -2.407 4.132 1.00 91.75 92 GLY A CA 1
ATOM 720 C C . GLY A 1 92 ? 18.024 -2.138 3.032 1.00 91.75 92 GLY A C 1
ATOM 721 O O . GLY A 1 92 ? 18.951 -1.356 3.232 1.00 91.75 92 GLY A O 1
ATOM 722 N N . THR A 1 93 ? 17.879 -2.773 1.864 1.00 90.56 93 THR A N 1
ATOM 723 C CA . THR A 1 93 ? 18.809 -2.598 0.728 1.00 90.56 93 THR A CA 1
ATOM 724 C C . THR A 1 93 ? 18.149 -1.860 -0.441 1.00 90.56 93 THR A C 1
ATOM 726 O O . THR A 1 93 ? 16.949 -2.025 -0.652 1.00 90.56 93 THR A O 1
ATOM 729 N N . PRO A 1 94 ? 18.900 -1.122 -1.285 1.00 87.31 94 PRO A N 1
ATOM 730 C CA . PRO A 1 94 ? 18.321 -0.431 -2.445 1.00 87.31 94 PRO A CA 1
ATOM 731 C C . PRO A 1 94 ? 17.597 -1.342 -3.447 1.00 87.31 94 PRO A C 1
ATOM 733 O O . PRO A 1 94 ? 16.684 -0.893 -4.138 1.00 87.31 94 PRO A O 1
ATOM 736 N N . ASN A 1 95 ? 17.994 -2.617 -3.536 1.00 91.00 95 ASN A N 1
ATOM 737 C CA . ASN A 1 95 ? 17.379 -3.585 -4.447 1.00 91.00 95 ASN A CA 1
ATOM 738 C C . ASN A 1 95 ? 16.105 -4.215 -3.879 1.00 91.00 95 ASN A C 1
ATOM 740 O O . ASN A 1 95 ? 15.214 -4.559 -4.652 1.00 91.00 95 ASN A O 1
ATOM 744 N N . ASN A 1 96 ? 16.025 -4.340 -2.554 1.00 92.81 96 ASN A N 1
ATOM 745 C CA . ASN A 1 96 ? 14.898 -4.924 -1.835 1.00 92.81 96 ASN A CA 1
ATOM 746 C C . ASN A 1 96 ? 14.548 -4.033 -0.639 1.00 92.81 96 ASN A C 1
ATOM 748 O O . ASN A 1 96 ? 14.869 -4.395 0.499 1.00 92.81 96 ASN A O 1
ATOM 752 N N . PRO A 1 97 ? 13.971 -2.844 -0.876 1.00 96.25 97 PRO A N 1
ATOM 753 C CA . PRO A 1 97 ? 13.687 -1.941 0.216 1.00 96.25 97 PRO A CA 1
ATOM 754 C C . PRO A 1 97 ? 12.437 -2.359 1.000 1.00 96.25 97 PRO A C 1
ATOM 756 O O . PRO A 1 97 ? 11.554 -3.031 0.464 1.00 96.25 97 PRO A O 1
ATOM 759 N N . PHE A 1 98 ? 12.348 -1.943 2.265 1.00 98.12 98 PHE A N 1
ATOM 760 C CA . PHE A 1 98 ? 11.160 -2.101 3.122 1.00 98.12 98 PHE A CA 1
ATOM 761 C C . PHE A 1 98 ? 10.712 -3.547 3.371 1.00 98.12 98 PHE A C 1
ATOM 763 O O . PHE A 1 98 ? 9.545 -3.794 3.673 1.00 98.12 98 PHE A O 1
ATOM 770 N N . THR A 1 99 ? 11.602 -4.534 3.243 1.00 97.44 99 THR A N 1
ATOM 771 C CA . THR A 1 99 ? 11.253 -5.957 3.417 1.00 97.44 99 THR A CA 1
ATOM 772 C C . THR A 1 99 ? 10.768 -6.287 4.829 1.00 97.44 99 THR A C 1
ATOM 774 O O . THR A 1 99 ? 9.947 -7.190 4.989 1.00 97.44 99 THR A O 1
ATOM 777 N N . CYS A 1 100 ? 11.207 -5.530 5.840 1.00 97.88 100 CYS A N 1
ATOM 778 C CA . CYS A 1 100 ? 10.805 -5.725 7.233 1.00 97.88 100 CYS A CA 1
ATOM 779 C C . CYS A 1 100 ? 9.305 -5.499 7.492 1.00 97.88 100 CYS A C 1
ATOM 781 O O . CYS A 1 100 ? 8.796 -5.992 8.494 1.00 97.88 100 CYS A O 1
ATOM 783 N N . ALA A 1 101 ? 8.581 -4.834 6.581 1.00 98.38 101 ALA A N 1
ATOM 784 C CA . ALA A 1 101 ? 7.130 -4.654 6.665 1.00 98.38 101 ALA A CA 1
ATOM 785 C C . ALA A 1 101 ? 6.341 -5.984 6.617 1.00 98.38 101 ALA A C 1
ATOM 787 O O . ALA A 1 101 ? 5.146 -6.012 6.893 1.00 98.38 101 ALA A O 1
ATOM 788 N N . GLY A 1 102 ? 6.981 -7.105 6.262 1.00 98.12 102 GLY A N 1
ATOM 789 C CA . GLY A 1 102 ? 6.301 -8.393 6.109 1.00 98.12 102 GLY A CA 1
ATOM 790 C C . GLY A 1 102 ? 5.486 -8.474 4.816 1.00 98.12 102 GLY A C 1
ATOM 791 O O . GLY A 1 102 ? 5.799 -7.782 3.841 1.00 98.12 102 GLY A O 1
ATOM 792 N N . GLY A 1 103 ? 4.494 -9.364 4.776 1.00 98.06 103 GLY A N 1
ATOM 793 C CA . GLY A 1 103 ? 3.566 -9.525 3.647 1.00 98.06 103 GLY A CA 1
ATOM 794 C C . GLY A 1 103 ? 2.373 -8.572 3.733 1.00 98.06 103 GLY A C 1
ATOM 795 O O . GLY A 1 103 ? 2.323 -7.730 4.629 1.00 98.06 103 GLY A O 1
ATOM 796 N N . HIS A 1 104 ? 1.411 -8.721 2.820 1.00 98.38 104 HIS A N 1
ATOM 797 C CA . HIS A 1 104 ? 0.132 -8.012 2.920 1.00 98.38 104 HIS A CA 1
ATOM 798 C C . HIS A 1 104 ? -0.564 -8.410 4.228 1.00 98.38 104 HIS A C 1
ATOM 800 O O . HIS A 1 104 ? -0.474 -9.559 4.674 1.00 98.38 104 HIS A O 1
ATOM 806 N N . TRP A 1 105 ? -1.244 -7.462 4.864 1.00 98.69 105 TRP A N 1
ATOM 807 C CA . TRP A 1 105 ? -2.009 -7.740 6.069 1.00 98.69 105 TRP A CA 1
ATOM 808 C C . TRP A 1 105 ? -3.290 -8.504 5.720 1.00 98.69 105 TRP A C 1
ATOM 810 O O . TRP A 1 105 ? -4.170 -8.002 5.021 1.00 98.69 105 TRP A O 1
ATOM 820 N N . ASN A 1 106 ? -3.365 -9.740 6.211 1.00 98.19 106 ASN A N 1
ATOM 821 C CA . ASN A 1 106 ? -4.399 -10.715 5.879 1.00 98.19 106 ASN A CA 1
ATOM 822 C C . ASN A 1 106 ? -4.873 -11.440 7.156 1.00 98.19 106 ASN A C 1
ATOM 824 O O . ASN A 1 106 ? -4.448 -12.568 7.421 1.00 98.19 106 ASN A O 1
ATOM 828 N N . PRO A 1 107 ? -5.684 -10.783 8.004 1.00 98.00 107 PRO A N 1
ATOM 829 C CA . PRO A 1 107 ? -6.117 -11.340 9.289 1.00 98.00 107 PRO A CA 1
ATOM 830 C C . PRO A 1 107 ? -7.094 -12.519 9.141 1.00 98.00 107 PRO A C 1
ATOM 832 O O . PRO A 1 107 ? -7.291 -13.285 10.080 1.00 98.00 107 PRO A O 1
ATOM 835 N N . ASP A 1 108 ? -7.706 -12.665 7.972 1.00 96.56 108 ASP A N 1
ATOM 836 C CA . ASP A 1 108 ? -8.772 -13.608 7.647 1.00 96.56 108 ASP A CA 1
ATOM 837 C C . ASP A 1 108 ? -8.329 -14.727 6.691 1.00 96.56 108 ASP A C 1
ATOM 839 O O . ASP A 1 108 ? -9.163 -15.501 6.212 1.00 96.56 108 ASP A O 1
ATOM 843 N N . ASN A 1 109 ? -7.017 -14.831 6.449 1.00 96.56 109 ASN A N 1
ATOM 844 C CA . ASN A 1 109 ? -6.373 -15.881 5.657 1.00 96.56 109 ASN A CA 1
ATOM 845 C C . ASN A 1 109 ? -7.033 -16.091 4.279 1.00 96.56 109 ASN A C 1
ATOM 847 O O . ASN A 1 109 ? -7.258 -17.219 3.835 1.00 96.56 109 ASN A O 1
ATOM 851 N N . GLN A 1 110 ? -7.381 -14.990 3.618 1.00 97.31 110 GLN A N 1
ATOM 852 C CA . GLN A 1 110 ? -7.954 -14.988 2.275 1.00 97.31 110 GLN A CA 1
ATOM 853 C C . GLN A 1 110 ? -6.863 -15.128 1.208 1.00 97.31 110 GLN A C 1
ATOM 855 O O . GLN A 1 110 ? -5.710 -14.788 1.471 1.00 97.31 110 GLN A O 1
ATOM 860 N N . PRO A 1 111 ? -7.188 -15.612 -0.002 1.00 97.00 111 PRO A N 1
ATOM 861 C CA . PRO A 1 111 ? -6.280 -15.485 -1.134 1.00 97.00 111 PRO A CA 1
ATOM 862 C C . PRO A 1 111 ? -6.085 -14.012 -1.526 1.00 97.00 111 PRO A C 1
ATOM 864 O O . PRO A 1 111 ? -6.988 -13.188 -1.357 1.00 97.00 111 PRO A O 1
ATOM 867 N N . HIS A 1 112 ? -4.921 -13.708 -2.109 1.00 96.19 112 HIS A N 1
ATOM 868 C CA . HIS A 1 112 ? -4.609 -12.379 -2.636 1.00 96.19 112 HIS A CA 1
ATOM 869 C C . HIS A 1 112 ? -5.678 -11.876 -3.619 1.00 96.19 112 HIS A C 1
ATOM 871 O O . HIS A 1 112 ? -6.190 -12.657 -4.426 1.00 96.19 112 HIS A O 1
ATOM 877 N N . GLY A 1 113 ? -5.973 -10.576 -3.558 1.00 95.69 113 GLY A N 1
ATOM 878 C CA . GLY A 1 113 ? -7.116 -9.931 -4.206 1.00 95.69 113 GLY A CA 1
ATOM 879 C C . GLY A 1 113 ? -8.304 -9.768 -3.256 1.00 95.69 113 GLY A C 1
ATOM 880 O O . GLY A 1 113 ? -9.266 -9.076 -3.583 1.00 95.69 113 GLY A O 1
ATOM 881 N N . ASN A 1 114 ? -8.239 -10.397 -2.081 1.00 96.88 114 ASN A N 1
ATOM 882 C CA . ASN A 1 114 ? -9.225 -10.266 -1.023 1.00 96.88 114 ASN A CA 1
ATOM 883 C C . ASN A 1 114 ? -8.580 -10.178 0.369 1.00 96.88 114 ASN A C 1
ATOM 885 O O . ASN A 1 114 ? -9.265 -10.452 1.347 1.00 96.88 114 ASN A O 1
ATOM 889 N N . HIS A 1 115 ? -7.300 -9.829 0.525 1.00 98.25 115 HIS A N 1
ATOM 890 C CA . HIS A 1 115 ? -6.796 -9.533 1.870 1.00 98.25 115 HIS A CA 1
ATOM 891 C C . HIS A 1 115 ? -7.451 -8.258 2.411 1.00 98.25 115 HIS A C 1
ATOM 893 O O . HIS A 1 115 ? -7.745 -7.336 1.652 1.00 98.25 115 HIS A O 1
ATOM 899 N N . ALA A 1 116 ? -7.620 -8.148 3.732 1.00 98.44 116 ALA A N 1
ATOM 900 C CA . ALA A 1 116 ? -8.131 -6.913 4.337 1.00 98.44 116 ALA A CA 1
ATOM 901 C C . ALA A 1 116 ? -7.249 -5.678 4.041 1.00 98.44 116 ALA A C 1
ATOM 903 O O . ALA A 1 116 ? -7.748 -4.553 4.056 1.00 98.44 116 ALA A O 1
ATOM 904 N N . GLY A 1 117 ? -5.953 -5.889 3.782 1.00 98.31 117 GLY A N 1
ATOM 905 C CA . GLY A 1 117 ? -4.996 -4.853 3.403 1.00 98.31 117 GLY A CA 1
ATOM 906 C C . GLY A 1 117 ? -4.834 -4.603 1.900 1.00 98.31 117 GLY A C 1
ATOM 907 O O . GLY A 1 117 ? -4.022 -3.745 1.564 1.00 98.31 117 GLY A O 1
ATOM 908 N N . ASP A 1 118 ? -5.539 -5.315 1.012 1.00 98.62 118 ASP A N 1
ATOM 909 C CA . ASP A 1 118 ? -5.452 -5.090 -0.440 1.00 98.62 118 ASP A CA 1
ATOM 910 C C . ASP A 1 118 ? -6.322 -3.878 -0.840 1.00 98.62 118 ASP A C 1
ATOM 912 O O . ASP A 1 118 ? -7.516 -3.840 -0.532 1.00 98.62 118 ASP A O 1
ATOM 916 N N . PHE A 1 119 ? -5.753 -2.875 -1.524 1.00 98.69 119 PHE A N 1
ATOM 917 C CA . PHE A 1 119 ? -6.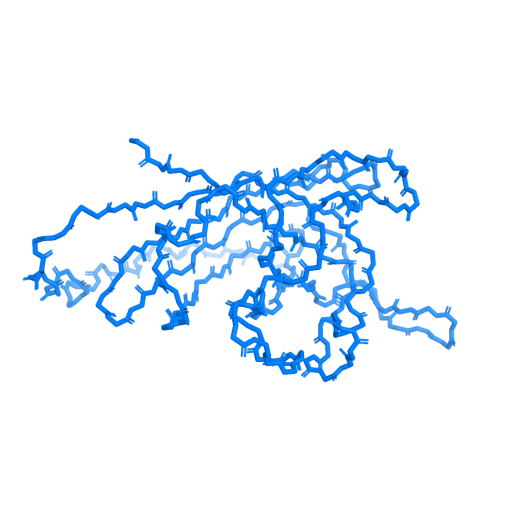464 -1.647 -1.918 1.00 98.69 119 PHE A CA 1
ATOM 918 C C . PHE A 1 119 ? -6.535 -1.443 -3.440 1.00 98.69 119 PHE A C 1
ATOM 920 O O . PHE A 1 119 ? -5.803 -2.080 -4.204 1.00 98.69 119 PHE A O 1
ATOM 927 N N . PRO A 1 120 ? -7.391 -0.518 -3.925 1.00 98.56 120 PRO A N 1
ATOM 928 C CA . PRO A 1 120 ? -7.309 -0.052 -5.304 1.00 98.56 120 PRO A CA 1
ATOM 929 C C . PRO A 1 120 ? -5.909 0.495 -5.628 1.00 98.56 120 PRO A C 1
ATOM 931 O O . PRO A 1 120 ? -5.303 1.198 -4.817 1.00 98.56 120 PRO A O 1
ATOM 934 N N . VAL A 1 121 ? -5.400 0.196 -6.826 1.00 98.50 121 VAL A N 1
ATOM 935 C CA . VAL A 1 121 ? -4.105 0.715 -7.294 1.00 98.50 121 VAL A CA 1
ATOM 936 C C . VAL A 1 121 ? -4.098 2.245 -7.369 1.00 98.50 121 VAL A C 1
ATOM 938 O O . VAL A 1 121 ? -5.098 2.885 -7.703 1.00 98.50 121 VAL A O 1
ATOM 941 N N . LEU A 1 122 ? -2.932 2.849 -7.137 1.00 98.62 122 LEU A N 1
ATOM 942 C CA . LEU A 1 122 ? -2.743 4.291 -7.281 1.00 98.62 122 LEU A CA 1
ATOM 943 C C . LEU A 1 122 ? -2.448 4.648 -8.739 1.00 98.62 122 LEU A C 1
ATOM 945 O O . LEU A 1 122 ? -1.465 4.189 -9.326 1.00 98.62 122 LEU A O 1
ATOM 949 N N . PHE A 1 123 ? -3.260 5.530 -9.317 1.00 96.38 123 PHE A N 1
ATOM 950 C CA . PHE A 1 123 ? -3.012 6.096 -10.642 1.00 96.38 123 PHE A CA 1
ATOM 951 C C . PHE A 1 123 ? -2.239 7.412 -10.522 1.00 96.38 123 PHE A C 1
ATOM 953 O O . PHE A 1 123 ? -2.755 8.407 -10.012 1.00 96.38 123 PHE A O 1
ATOM 960 N N . SER A 1 124 ? -0.992 7.421 -11.002 1.00 95.56 124 SER A N 1
ATOM 961 C CA . SER A 1 124 ? -0.176 8.637 -11.078 1.00 95.56 124 SER A CA 1
ATOM 962 C C . SER A 1 124 ? -0.615 9.510 -12.249 1.00 95.56 124 SER A C 1
ATOM 964 O O . SER A 1 124 ? -0.661 9.065 -13.395 1.00 95.56 124 SER A O 1
ATOM 966 N N . ASN A 1 125 ? -0.883 10.776 -11.960 1.00 95.56 125 ASN A N 1
ATOM 967 C CA . ASN A 1 125 ? -1.111 11.836 -12.923 1.00 95.56 125 ASN A CA 1
ATOM 968 C C . ASN A 1 125 ? 0.034 12.846 -12.788 1.00 95.56 125 ASN A C 1
ATOM 970 O O . ASN A 1 125 ? 0.020 13.704 -11.907 1.00 95.56 125 ASN A O 1
ATOM 974 N N . HIS A 1 126 ? 1.064 12.689 -13.624 1.00 95.00 126 HIS A N 1
ATOM 975 C CA . HIS A 1 126 ? 2.292 13.497 -13.578 1.00 95.00 126 HIS A CA 1
ATOM 976 C C . HIS A 1 126 ? 2.962 13.503 -12.192 1.00 95.00 126 HIS A C 1
ATOM 978 O O . HIS A 1 126 ? 3.376 14.538 -11.675 1.00 95.00 126 HIS A O 1
ATOM 984 N N . GLY A 1 127 ? 3.040 12.325 -11.572 1.00 97.06 127 GLY A N 1
ATOM 985 C CA . GLY A 1 127 ? 3.647 12.131 -10.260 1.00 97.06 127 GLY A CA 1
ATOM 986 C C . GLY A 1 127 ? 2.714 12.399 -9.084 1.00 97.06 127 GLY A C 1
ATOM 987 O O . GLY A 1 127 ? 3.127 12.170 -7.952 1.00 97.06 127 GLY A O 1
ATOM 988 N N . ILE A 1 128 ? 1.478 12.844 -9.322 1.00 98.12 128 ILE A N 1
ATOM 989 C CA . ILE A 1 128 ? 0.486 13.140 -8.283 1.00 98.12 128 ILE A CA 1
ATOM 990 C C . ILE A 1 128 ? -0.639 12.106 -8.338 1.00 98.12 128 ILE A C 1
ATOM 992 O O . ILE A 1 128 ? -1.174 11.819 -9.403 1.00 98.12 128 ILE A O 1
ATOM 996 N N . CYS A 1 129 ? -1.039 11.577 -7.188 1.00 98.19 129 CYS A N 1
ATOM 997 C CA . CYS A 1 129 ? -2.216 10.728 -7.045 1.00 98.19 129 CYS A CA 1
ATOM 998 C C . CYS A 1 129 ? -3.047 11.200 -5.851 1.00 98.19 129 CYS A C 1
ATOM 1000 O O . CYS A 1 129 ? -2.501 11.458 -4.777 1.00 98.19 129 CYS A O 1
ATOM 1002 N N . LYS A 1 130 ? -4.365 11.303 -6.037 1.00 98.44 130 LYS A N 1
ATOM 1003 C CA . LYS A 1 130 ? -5.343 11.504 -4.965 1.00 98.44 130 LYS A CA 1
ATOM 1004 C C . LYS A 1 130 ? -6.491 10.533 -5.173 1.00 98.44 130 LYS A C 1
ATOM 1006 O O . LYS A 1 130 ? -7.012 10.449 -6.283 1.00 98.44 130 LYS A O 1
ATOM 1011 N N . MET A 1 131 ? -6.871 9.816 -4.127 1.00 98.38 131 MET A N 1
ATOM 1012 C CA . MET A 1 131 ? -7.942 8.827 -4.181 1.00 98.38 131 MET A CA 1
ATOM 1013 C C . MET A 1 131 ? -8.568 8.680 -2.799 1.00 98.38 131 MET A C 1
ATOM 1015 O O . MET A 1 131 ? -7.851 8.697 -1.799 1.00 98.38 131 MET A O 1
ATOM 1019 N N . SER A 1 132 ? -9.884 8.497 -2.761 1.00 98.38 132 SER A N 1
ATOM 1020 C CA . SER A 1 132 ? -10.601 8.091 -1.555 1.00 98.38 132 SER A CA 1
ATOM 1021 C C . SER A 1 132 ? -11.489 6.896 -1.871 1.00 98.38 132 SER A C 1
ATOM 1023 O O . SER A 1 132 ? -12.036 6.816 -2.974 1.00 98.38 132 SER A O 1
ATOM 1025 N N . PHE A 1 133 ? -11.582 5.949 -0.944 1.00 98.69 133 PHE A N 1
ATOM 1026 C CA . PHE A 1 133 ? -12.416 4.761 -1.084 1.00 98.69 133 PHE A CA 1
ATOM 1027 C C . PHE A 1 133 ? -12.860 4.226 0.278 1.00 98.69 133 PHE A C 1
ATOM 1029 O O . PHE A 1 133 ? -12.199 4.426 1.298 1.00 98.69 133 PHE A O 1
ATOM 1036 N N . PHE A 1 134 ? -13.964 3.487 0.266 1.00 98.38 134 PHE A N 1
ATOM 1037 C CA . PHE A 1 134 ? -14.518 2.821 1.436 1.00 98.38 134 PHE A CA 1
ATOM 1038 C C . PHE A 1 134 ? -14.075 1.355 1.512 1.00 98.38 134 PHE A C 1
ATOM 1040 O O . PHE A 1 134 ? -13.986 0.670 0.492 1.00 98.38 134 PHE A O 1
ATOM 1047 N N . THR A 1 135 ? 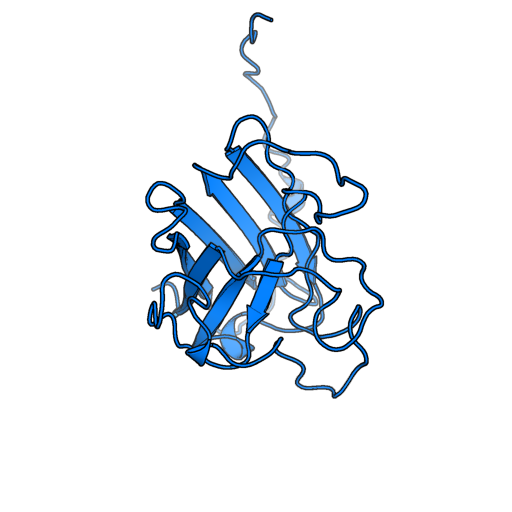-13.873 0.856 2.731 1.00 97.75 135 THR A N 1
ATOM 1048 C CA . THR A 1 135 ? -13.725 -0.573 3.030 1.00 97.75 135 THR A CA 1
ATOM 1049 C C . THR A 1 135 ? -14.411 -0.922 4.346 1.00 97.75 135 THR A C 1
ATOM 1051 O O . THR A 1 135 ? -14.301 -0.188 5.326 1.00 97.75 135 THR A O 1
ATOM 1054 N N . ASP A 1 136 ? -15.109 -2.053 4.400 1.00 96.69 136 ASP A N 1
ATOM 1055 C CA . ASP A 1 136 ? -15.718 -2.608 5.616 1.00 96.69 136 ASP A CA 1
ATOM 1056 C C . ASP A 1 136 ? -14.823 -3.644 6.317 1.00 96.69 136 ASP A C 1
ATOM 1058 O O . ASP A 1 136 ? -15.179 -4.172 7.370 1.00 96.69 136 ASP A O 1
ATOM 1062 N N . ARG A 1 137 ? -13.635 -3.913 5.763 1.00 97.69 137 ARG A N 1
ATOM 1063 C CA . ARG A 1 137 ? -12.751 -5.004 6.195 1.00 97.69 137 ARG A CA 1
ATOM 1064 C C . ARG A 1 137 ? -12.077 -4.741 7.547 1.00 97.69 137 ARG A C 1
ATOM 1066 O O . ARG A 1 137 ? -11.609 -5.687 8.172 1.00 97.69 137 ARG A O 1
ATOM 1073 N N . PHE A 1 138 ? -12.015 -3.484 7.996 1.00 97.75 138 PHE A N 1
ATOM 1074 C CA . PHE A 1 138 ? -11.412 -3.080 9.272 1.00 97.75 138 PHE A CA 1
ATOM 1075 C C . PHE A 1 138 ? -11.918 -1.711 9.755 1.00 97.75 138 PHE A C 1
ATOM 1077 O O . PHE A 1 138 ? -12.502 -0.926 8.998 1.00 97.75 138 PHE A O 1
ATOM 1084 N N . LYS A 1 139 ? -11.647 -1.394 11.025 1.00 97.38 139 LYS A N 1
ATOM 1085 C CA . LYS A 1 139 ? -11.701 -0.043 11.605 1.00 97.38 139 LYS A CA 1
ATOM 1086 C C . LYS A 1 139 ? -10.285 0.524 11.767 1.00 97.38 139 LYS A C 1
ATOM 1088 O O . LYS A 1 139 ? -9.344 -0.251 11.923 1.00 97.38 139 LYS A O 1
ATOM 1093 N N . PRO A 1 140 ? -10.093 1.858 11.824 1.00 97.81 140 PRO A N 1
ATOM 1094 C CA . PRO A 1 140 ? -8.748 2.444 11.892 1.00 97.81 140 PRO A CA 1
ATOM 1095 C C . PRO A 1 140 ? -7.915 1.962 13.085 1.00 97.81 140 PRO A C 1
ATOM 1097 O O . PRO A 1 140 ? -6.706 1.807 12.978 1.00 97.81 140 PRO A O 1
ATOM 1100 N N . LYS A 1 141 ? -8.562 1.672 14.221 1.00 96.69 141 LYS A N 1
ATOM 1101 C CA . LYS A 1 141 ? -7.889 1.137 15.412 1.00 96.69 141 LYS A CA 1
ATOM 1102 C C . LYS A 1 141 ? -7.211 -0.222 15.178 1.00 96.69 141 LYS A C 1
ATOM 1104 O O . LYS A 1 141 ? -6.250 -0.529 15.871 1.00 96.69 141 LYS A O 1
ATOM 1109 N N . ASP A 1 142 ? -7.715 -1.022 14.236 1.00 97.69 142 ASP A N 1
ATOM 1110 C CA . ASP A 1 142 ? -7.261 -2.400 14.003 1.00 97.69 142 ASP A CA 1
ATOM 1111 C C . ASP A 1 142 ? -5.925 -2.437 13.244 1.00 97.69 142 ASP A C 1
ATOM 1113 O O . ASP A 1 142 ? -5.235 -3.453 13.250 1.00 97.69 142 ASP A O 1
ATOM 1117 N N . ILE A 1 143 ? -5.562 -1.323 12.599 1.00 98.56 143 ILE A N 1
ATOM 1118 C CA . ILE A 1 143 ? -4.390 -1.199 11.723 1.00 98.56 143 ILE A CA 1
ATOM 1119 C C . ILE A 1 143 ? -3.289 -0.300 12.306 1.00 98.56 143 ILE A C 1
ATOM 1121 O O . ILE A 1 143 ? -2.253 -0.109 11.671 1.00 98.56 143 ILE A O 1
ATOM 1125 N N . ILE A 1 144 ? -3.481 0.260 13.506 1.00 98.50 144 ILE A N 1
ATOM 1126 C CA . ILE A 1 144 ? -2.433 1.024 14.199 1.00 98.50 144 ILE A CA 1
ATOM 1127 C C . ILE A 1 144 ? -1.243 0.105 14.486 1.00 98.50 144 ILE A C 1
ATOM 1129 O O . ILE A 1 144 ? -1.407 -1.011 14.974 1.00 98.50 144 ILE A O 1
ATOM 1133 N N . GLY A 1 145 ? -0.034 0.592 14.210 1.00 98.31 145 GLY A N 1
ATOM 1134 C CA . GLY A 1 145 ? 1.199 -0.178 14.366 1.00 98.31 145 GLY A CA 1
ATOM 1135 C C . GLY A 1 145 ? 1.497 -1.118 13.196 1.00 98.31 145 GLY A C 1
ATOM 1136 O O . GLY A 1 145 ? 2.483 -1.849 13.254 1.00 98.31 145 GLY A O 1
ATOM 1137 N N . LEU A 1 146 ? 0.686 -1.099 12.134 1.00 98.81 146 LEU A N 1
ATOM 1138 C CA . LEU A 1 146 ? 1.012 -1.705 10.842 1.00 98.81 146 LEU A CA 1
ATOM 1139 C C . LEU A 1 146 ? 1.714 -0.685 9.932 1.00 98.81 146 LEU A C 1
ATOM 1141 O O . LEU A 1 146 ? 2.049 0.426 10.353 1.00 98.81 146 LEU A O 1
ATOM 1145 N N . SER A 1 147 ? 1.970 -1.054 8.679 1.00 98.88 147 SER A N 1
ATOM 1146 C CA . SER A 1 147 ? 2.542 -0.145 7.681 1.00 98.88 147 SER A CA 1
ATOM 1147 C C . SER A 1 147 ? 1.737 -0.141 6.391 1.00 98.88 147 SER A C 1
ATOM 1149 O O . SER A 1 147 ? 1.032 -1.092 6.075 1.00 98.88 147 SER A O 1
ATOM 1151 N N . VAL A 1 148 ? 1.850 0.940 5.633 1.00 98.94 148 VAL A N 1
ATOM 1152 C CA . VAL A 1 148 ? 1.382 1.047 4.255 1.00 98.94 148 VAL A CA 1
ATOM 1153 C C . VAL A 1 148 ? 2.585 0.938 3.329 1.00 98.94 148 VAL A C 1
ATOM 1155 O O . VAL A 1 148 ? 3.593 1.606 3.559 1.00 98.94 148 VAL A O 1
ATOM 1158 N N . ILE A 1 149 ? 2.467 0.152 2.261 1.00 98.88 149 ILE A N 1
ATOM 1159 C CA . ILE A 1 149 ? 3.465 0.039 1.195 1.00 98.88 149 ILE A CA 1
ATOM 1160 C C . ILE A 1 149 ? 2.858 0.470 -0.137 1.00 98.88 149 ILE A C 1
ATOM 1162 O O . ILE A 1 149 ? 1.731 0.114 -0.479 1.00 98.88 149 ILE A O 1
ATOM 1166 N N . VAL A 1 150 ? 3.656 1.203 -0.914 1.00 98.81 150 VAL A N 1
ATOM 1167 C CA . VAL A 1 150 ? 3.418 1.434 -2.343 1.00 98.81 150 VAL A CA 1
ATOM 1168 C C . VAL A 1 150 ? 4.409 0.587 -3.134 1.00 98.81 150 VAL A C 1
ATOM 1170 O O . VAL A 1 150 ? 5.608 0.602 -2.840 1.00 98.81 150 VAL A O 1
ATOM 1173 N N . HIS A 1 151 ? 3.924 -0.128 -4.140 1.00 98.62 151 HIS A N 1
ATOM 1174 C CA . HIS A 1 151 ? 4.701 -0.982 -5.031 1.00 98.62 151 HIS A CA 1
ATOM 1175 C C . HIS A 1 151 ? 4.914 -0.346 -6.412 1.00 98.62 151 HIS A C 1
ATOM 1177 O O . HIS A 1 151 ? 4.144 0.506 -6.832 1.00 98.62 151 HIS A O 1
ATOM 1183 N N . GLU A 1 152 ? 5.973 -0.750 -7.116 1.00 98.06 152 GLU A N 1
ATOM 1184 C CA . GLU A 1 152 ? 6.387 -0.209 -8.419 1.00 98.06 152 GLU A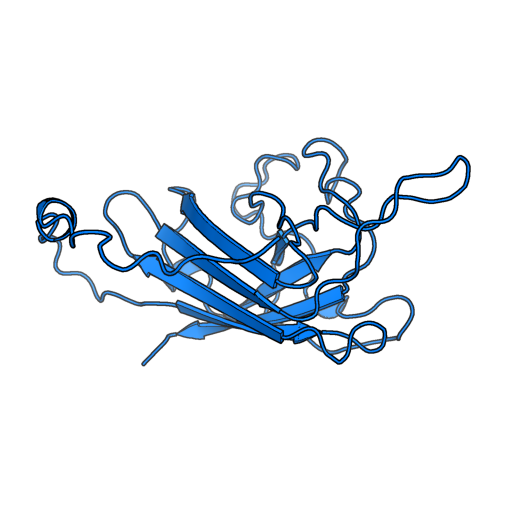 CA 1
ATOM 1185 C C . GLU A 1 152 ? 5.447 -0.596 -9.568 1.00 98.06 152 GLU A C 1
ATOM 1187 O O . GLU A 1 152 ? 5.204 0.216 -10.468 1.00 98.06 152 GLU A O 1
ATOM 1192 N N . ASN A 1 153 ? 4.954 -1.835 -9.554 1.00 98.50 153 ASN A N 1
ATOM 1193 C CA . ASN A 1 153 ? 4.160 -2.418 -10.628 1.00 98.50 153 ASN A CA 1
ATOM 1194 C C . ASN A 1 153 ? 2.669 -2.490 -10.228 1.00 98.50 153 ASN A C 1
ATOM 1196 O O . ASN A 1 153 ? 2.339 -2.350 -9.042 1.00 98.50 153 ASN A O 1
ATOM 1200 N N . PRO A 1 154 ? 1.765 -2.705 -11.201 1.00 97.94 154 PRO A N 1
ATOM 1201 C CA . PRO A 1 154 ? 0.345 -2.897 -10.939 1.00 97.94 154 PRO A CA 1
ATOM 1202 C C . PRO A 1 154 ? 0.092 -4.139 -10.104 1.00 97.94 154 PRO A C 1
ATOM 1204 O O . PRO A 1 154 ? 0.730 -5.169 -10.315 1.00 97.94 154 PRO A O 1
ATOM 1207 N N . ASP A 1 155 ? -0.893 -4.031 -9.221 1.00 98.12 155 ASP A N 1
ATOM 1208 C CA . ASP A 1 155 ? -1.506 -5.194 -8.605 1.00 98.12 155 ASP A CA 1
ATOM 1209 C C . ASP A 1 155 ? -2.473 -5.857 -9.609 1.00 98.12 155 ASP A C 1
ATOM 1211 O O . ASP A 1 155 ? -3.379 -5.212 -10.145 1.00 98.12 155 ASP A O 1
ATOM 1215 N N . ASP A 1 156 ? -2.254 -7.142 -9.904 1.00 97.31 156 ASP A N 1
ATOM 1216 C CA . ASP A 1 156 ? -3.105 -7.956 -10.775 1.00 97.31 156 ASP A CA 1
ATOM 1217 C C . ASP A 1 156 ? -4.298 -8.629 -10.069 1.00 97.31 156 ASP A C 1
ATOM 1219 O O . ASP A 1 156 ? -5.093 -9.306 -10.741 1.00 97.31 156 ASP A O 1
ATOM 1223 N N . TYR A 1 157 ? -4.401 -8.465 -8.746 1.00 97.81 157 TYR A N 1
ATOM 1224 C CA . TYR A 1 157 ? -5.425 -8.982 -7.835 1.00 97.81 157 TYR A CA 1
ATOM 1225 C C . TYR A 1 157 ? -5.634 -10.501 -7.873 1.00 97.81 157 TYR A C 1
ATOM 1227 O O . TYR A 1 157 ? -6.685 -10.997 -7.473 1.00 97.81 157 TYR A O 1
ATOM 1235 N N . ARG A 1 158 ? -4.665 -11.270 -8.380 1.00 96.50 158 ARG A N 1
ATOM 1236 C CA . ARG A 1 158 ? -4.821 -12.719 -8.611 1.00 96.50 158 ARG A CA 1
ATOM 1237 C C . ARG A 1 158 ? -3.601 -13.520 -8.187 1.00 96.50 158 ARG A C 1
ATOM 1239 O O . ARG A 1 158 ? -3.733 -14.585 -7.579 1.00 96.50 158 ARG A O 1
ATOM 1246 N N . SER A 1 159 ? -2.416 -13.036 -8.530 1.00 97.12 159 SER A N 1
ATOM 1247 C CA . SER A 1 159 ? -1.164 -13.741 -8.293 1.00 97.12 159 SER A CA 1
ATOM 1248 C C . SER A 1 159 ? -0.824 -13.764 -6.812 1.00 97.12 159 SER A C 1
ATOM 1250 O O . SER A 1 159 ? -0.936 -12.766 -6.108 1.00 97.12 159 SER A O 1
ATOM 1252 N N . GLN A 1 160 ? -0.382 -14.918 -6.325 1.00 95.69 160 GLN A N 1
ATOM 1253 C CA . GLN A 1 160 ? -0.038 -15.084 -4.917 1.00 95.69 160 GLN A CA 1
ATOM 1254 C C . GLN A 1 160 ? 1.450 -14.788 -4.672 1.00 95.69 160 GLN A C 1
ATOM 1256 O O . GLN A 1 160 ? 2.279 -15.088 -5.533 1.00 95.69 160 GLN A O 1
ATOM 1261 N N . PRO A 1 161 ? 1.820 -14.263 -3.490 1.00 92.81 161 PRO A N 1
ATOM 1262 C CA . PRO A 1 161 ? 0.942 -13.785 -2.417 1.00 92.81 161 PRO A CA 1
ATOM 1263 C C . PRO A 1 161 ? 0.607 -12.283 -2.518 1.00 92.81 161 PRO A C 1
ATOM 1265 O O . PRO A 1 161 ? 0.030 -11.746 -1.582 1.00 92.81 161 PRO A O 1
ATOM 1268 N N . SER A 1 162 ? 1.041 -11.579 -3.570 1.00 93.56 162 SER A N 1
ATOM 1269 C CA . SER A 1 162 ? 1.106 -10.102 -3.579 1.00 93.56 162 SER A CA 1
ATOM 1270 C C . SER A 1 162 ? 0.777 -9.455 -4.934 1.00 93.56 162 SER A C 1
ATOM 1272 O O . SER A 1 162 ? 1.316 -8.395 -5.276 1.00 93.56 162 SER A O 1
ATOM 1274 N N . GLY A 1 163 ? 0.031 -10.160 -5.783 1.00 95.88 163 GLY A N 1
ATOM 1275 C CA . GLY A 1 163 ? -0.526 -9.598 -7.013 1.00 95.88 163 GLY A CA 1
ATOM 1276 C C . GLY A 1 163 ? 0.483 -9.237 -8.095 1.00 95.88 163 GLY A C 1
ATOM 1277 O O . GLY A 1 163 ? 0.199 -8.405 -8.945 1.00 95.88 163 GLY A O 1
ATOM 1278 N N . ASN A 1 164 ? 1.699 -9.796 -8.041 1.00 96.25 164 ASN A N 1
ATOM 1279 C CA . ASN A 1 164 ? 2.828 -9.400 -8.897 1.00 96.25 164 ASN A CA 1
ATOM 1280 C C . ASN A 1 164 ? 3.156 -7.893 -8.880 1.00 96.25 164 ASN A C 1
ATOM 1282 O O . ASN A 1 164 ? 3.822 -7.397 -9.788 1.00 96.25 164 ASN A O 1
ATOM 1286 N N . SER A 1 165 ? 2.806 -7.191 -7.799 1.00 97.12 165 SER A N 1
ATOM 1287 C CA . SER A 1 165 ? 3.041 -5.748 -7.643 1.00 97.12 165 SER A CA 1
ATOM 1288 C C . SER A 1 165 ? 4.531 -5.354 -7.656 1.00 97.12 165 SER A C 1
ATOM 1290 O O . SER A 1 165 ? 4.893 -4.188 -7.798 1.00 97.12 165 SER A O 1
ATOM 1292 N N . GLY A 1 166 ? 5.431 -6.331 -7.519 1.00 95.81 166 GLY A N 1
ATOM 1293 C CA . GLY A 1 166 ? 6.873 -6.147 -7.630 1.00 95.81 166 GLY A CA 1
ATOM 1294 C C . GLY A 1 166 ? 7.479 -5.336 -6.489 1.00 95.81 166 GLY A C 1
ATOM 1295 O O . GLY A 1 166 ? 7.106 -5.502 -5.323 1.00 95.81 166 GLY A O 1
ATOM 1296 N N . LYS A 1 167 ? 8.485 -4.511 -6.801 1.00 96.25 167 LYS A N 1
ATOM 1297 C CA . LYS A 1 167 ? 9.328 -3.859 -5.785 1.00 96.25 167 LYS A CA 1
ATOM 1298 C C . LYS A 1 167 ? 8.533 -2.879 -4.932 1.00 96.25 167 LYS A C 1
ATOM 1300 O O . LYS A 1 167 ? 7.700 -2.141 -5.439 1.00 96.25 167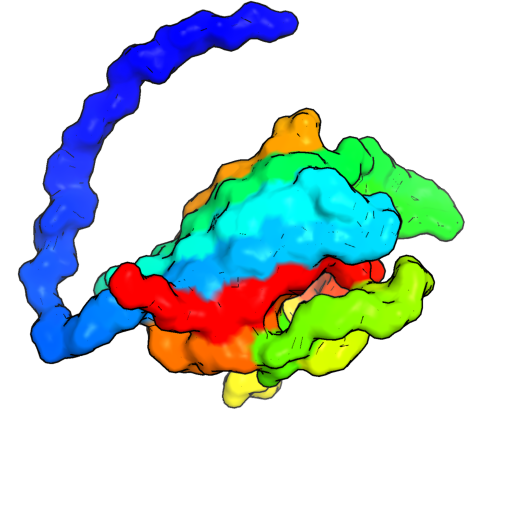 LYS A O 1
ATOM 1305 N N . ARG A 1 168 ? 8.861 -2.807 -3.643 1.00 98.19 168 ARG A N 1
ATOM 1306 C CA . ARG A 1 168 ? 8.352 -1.774 -2.730 1.00 98.19 168 ARG A CA 1
ATOM 1307 C C . ARG A 1 168 ? 9.083 -0.470 -3.037 1.00 98.19 168 ARG A C 1
ATOM 1309 O O . ARG A 1 168 ? 10.303 -0.473 -3.169 1.00 98.19 168 ARG A O 1
ATOM 1316 N N . ILE A 1 169 ? 8.369 0.638 -3.175 1.00 98.31 169 ILE A N 1
ATOM 1317 C CA . ILE A 1 169 ? 8.961 1.933 -3.544 1.00 98.31 169 ILE A CA 1
ATOM 1318 C C . ILE A 1 169 ? 8.734 3.019 -2.503 1.00 98.31 169 ILE A C 1
ATOM 1320 O O . ILE A 1 169 ? 9.483 3.996 -2.495 1.00 98.31 169 ILE A O 1
ATOM 1324 N N . ALA A 1 170 ? 7.766 2.837 -1.606 1.00 98.69 170 ALA A N 1
ATOM 1325 C CA . ALA A 1 170 ? 7.536 3.717 -0.471 1.00 98.69 170 ALA A CA 1
ATOM 1326 C C . ALA A 1 170 ? 6.900 2.963 0.696 1.00 98.69 170 ALA A C 1
ATOM 1328 O O . ALA A 1 170 ? 6.242 1.942 0.487 1.00 98.69 170 ALA A O 1
ATOM 1329 N N . CYS A 1 171 ? 7.082 3.497 1.901 1.00 98.88 171 CYS A N 1
ATOM 1330 C CA . CYS A 1 171 ? 6.514 2.961 3.129 1.00 98.88 171 CYS A CA 1
ATOM 1331 C C . CYS A 1 171 ? 6.073 4.089 4.066 1.00 98.88 171 CYS A C 1
ATOM 1333 O O . CYS A 1 171 ? 6.691 5.157 4.084 1.00 98.88 171 CYS A O 1
ATOM 1335 N N . GLY A 1 172 ? 5.037 3.851 4.864 1.00 98.81 172 GLY A N 1
ATOM 1336 C CA . GLY A 1 172 ? 4.713 4.674 6.028 1.00 98.81 172 GLY A CA 1
ATOM 1337 C C . GLY A 1 172 ? 4.141 3.827 7.158 1.00 98.81 172 GLY A C 1
ATOM 1338 O O . GLY A 1 172 ? 3.360 2.911 6.913 1.00 98.81 172 GLY A O 1
ATOM 1339 N N . LEU A 1 173 ? 4.520 4.124 8.400 1.00 98.69 173 LEU A N 1
ATOM 1340 C CA . LEU A 1 173 ? 3.884 3.522 9.574 1.00 98.69 173 LEU A CA 1
ATOM 1341 C C . LEU A 1 173 ? 2.467 4.068 9.731 1.00 98.69 173 LEU A C 1
ATOM 1343 O O . LEU A 1 173 ? 2.199 5.199 9.326 1.00 98.69 173 LEU A O 1
ATOM 1347 N N . ILE A 1 174 ? 1.564 3.256 10.270 1.00 98.81 174 ILE A N 1
ATOM 1348 C CA . ILE A 1 174 ? 0.193 3.659 10.575 1.00 98.81 174 ILE A CA 1
ATOM 1349 C C . ILE A 1 174 ? 0.117 3.990 12.061 1.00 98.81 174 ILE A C 1
ATOM 1351 O O . ILE A 1 174 ? 0.324 3.131 12.919 1.00 98.81 174 ILE A O 1
ATOM 1355 N N . GLU A 1 175 ? -0.200 5.240 12.361 1.00 98.25 175 GLU A N 1
ATOM 1356 C CA . GLU A 1 175 ? -0.224 5.787 13.712 1.00 98.25 175 GLU A CA 1
ATOM 1357 C C . GLU A 1 175 ? -1.599 6.375 14.018 1.00 98.25 175 GLU A C 1
ATOM 1359 O O . GLU A 1 175 ? -2.344 6.766 13.117 1.00 98.25 175 GLU A O 1
ATOM 1364 N N . GLN A 1 176 ? -1.946 6.456 15.300 1.00 97.31 176 GLN A N 1
ATOM 1365 C CA . GLN A 1 176 ? -3.127 7.201 15.715 1.00 97.31 176 GLN A CA 1
ATOM 1366 C C . GLN A 1 176 ? -2.889 8.702 15.513 1.00 97.31 176 GLN A C 1
ATOM 1368 O O . GLN A 1 176 ? -1.890 9.244 15.981 1.00 97.31 176 GLN A O 1
ATOM 1373 N N . LEU A 1 177 ? -3.830 9.373 14.851 1.00 90.69 177 LEU A N 1
ATOM 1374 C CA . LEU A 1 177 ? -3.854 10.827 14.754 1.00 90.69 177 LEU A CA 1
ATOM 1375 C C . LEU A 1 177 ? -4.479 11.390 16.040 1.00 90.69 177 LEU A C 1
ATOM 1377 O O . LEU A 1 177 ? -5.638 11.091 16.339 1.00 90.69 177 LEU A O 1
ATOM 1381 N N . TYR A 1 178 ? -3.688 12.152 16.798 1.00 78.62 178 TYR A N 1
ATOM 1382 C CA . TYR A 1 178 ? -4.104 12.829 18.033 1.00 78.62 178 TYR A CA 1
ATOM 1383 C C . TYR A 1 178 ? -4.668 14.223 17.764 1.00 78.62 178 TYR A C 1
ATOM 1385 O O . TYR A 1 178 ? -4.154 14.901 16.843 1.00 78.62 178 TYR A O 1
#

pLDDT: mean 89.39, std 19.37, range [30.67, 98.94]

Sequence (178 aa):
MYFDSYSNYEYNPWYRNFNHSSTNNIIAVSYINGGPNNPNLKGIVYFYPVLGGTEVSVSIQGLPNYKPATPTSQPIGPFGFHIHSVGCCDIGTPNNPFTCAGGHWNPDNQPHGNHAGDFPVLFSNHGICKMSFFTDRFKPKDIIGLSVIVHENPDDYRSQPSGNSGKRIACGLIEQLY
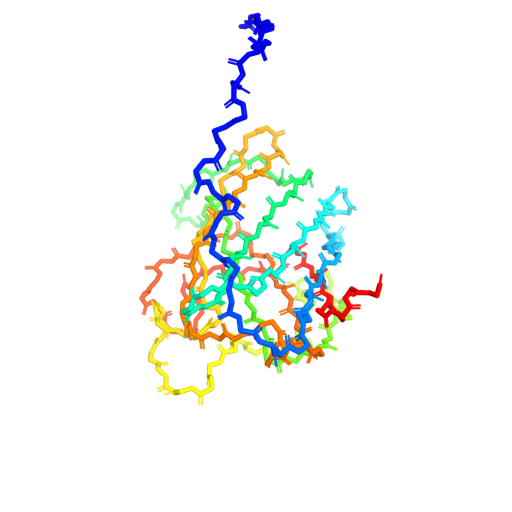
InterPro domains:
  IPR001424 Superoxide dismutase, copper/zinc binding domain [PF00080] (43-174)
  IPR001424 Superoxide dismutase, copper/zinc binding domain [cd00305] (36-174)
  IPR018152 Superoxide dismutase, copper/zinc, binding site [PS00332] (163-174)
  IPR024134 Superoxide dismutase (Cu/Zn) / superoxide dismutase copper chaperone [PTHR10003] (28-174)
  IPR036423 Superoxide dismutase-like, copper/zinc binding domain superfamily [G3DSA:2.60.40.200] (34-175)
  IPR036423 Superoxide dismutase-like, copper/zinc binding domain superfamily [SSF49329] (37-175)

Foldseek 3Di:
DDDDDPDDPPDDCVVVPQDDDPDPFWKKKWWKAFAPVQRVKTWMWIWGFDPLFTKIKIKIFSQDDWAPDDPPGFIFDLKWKWWADAQDQQQPDPQAGRCRLHHGAAPPPDAFLDRLTGDDGFGDDPRITIDIDTDNSHHLVVRQRIKMWIAGHDQCRHDPPRRPSDHTTMMTHMHTDD

=== Feature glossary ===
Legend for the data blocks above and below:

— What the protein is —

Sequence gives the chain of amino acids in standard one-letter code (A=alanine, C=cysteine, …, Y=tyrosine), read N→C. It is the only feature that is directly encoded by the gene; all structural features are derived from the folded form of this sequence.

The annotation block draws on four external resources. InterPro: which protein families and domains the sequence belongs to. GO: standardized terms for what the protein does, what process it participates in, and where in the cell it acts. CATH: which structural fold it has in the CATH hierarchy. Organism: the species of origin.

— Where its atoms are —

Atomic coordinates in PDBx/mmCIF format — the same representation the Protein Data Bank distributes. Each line of the _atom_site loop places one backbone atom in Cartesian space (units: ångströms, origin: arbitrary).

Six rendered views show the 3D structure from the faces of a cube — i.e. along ±x, ±y, ±z. Rendering representation is drawn randomly per protein from cartoon (secondary-structure ribbons), sticks (backbone bonds), or molecular surface; coloring is either N→C rainbow (blue at the N-terminus through red at the C-terminus) or one color per chain.

— Local backbone conformation —

DSSP 8-state secondary structure assigns each residue one of H (α-helix), G (3₁₀-helix), I (π-helix), E (extended β-strand), B (isolated β-bridge), T (hydrogen-bonded turn), S (bend), or '-' (coil). The assignment is computed from backbone hydrogen-bond geometry via the Kabsch–Sander algorithm.

P-SEA three-state annotation labels each residue as helix, strand, or coil based purely on the geometry of the Cα trace. It serves as a fallback when the full backbone (and thus DSSP) is unavailable.

φ (phi) and ψ (psi) are the two rotatable backbone dihedrals per residue: φ is the C(i-1)–N–Cα–C torsion, ψ is the N–Cα–C–N(i+1) torsion, both in degrees on (−180°, 180°]. α-helical residues cluster near (−60°, −45°); β-strand residues near (−120°, +130°). A Ramachandran plot is simply a scatter of (φ, ψ) for every residue.

— Global shape and packing —

Radius of gyration (Rg) is the root-mean-square distance of Cα atoms from their centroid — a single number for overall size and compactness. A globular domain of N residues has Rg ≈ 2.2·N^0.38 Å; an extended or disordered chain has a much larger Rg. The Cα contact count is the number of residue pairs whose Cα atoms are within 8 Å and are more than four positions apart in sequence — a standard proxy for tertiary packing density. The bounding box is the smallest axis-aligned box enclosing all Cα atoms.

Accessible surface area quantifies burial. A residue with SASA near zero is packed into the hydrophobic core; one with SASA >100 Å² sits on the surface. Computed here via the Shrake–Rupley numerical algorithm with a 1.4 Å probe.

The contact map is a binary N×N matrix image: pixel (i, j) is dark where Cα_i and Cα_j are within 8 Å and |i−j|>4. Because the |i−j|>4 filter removes local helical contacts, off-diagonal stripes parallel to the main diagonal indicate parallel β-sheets; stripes perpendicular to it indicate antiparallel β-sheets. The Ramachandran plot scatters every residue's (φ, ψ) pair against the sterically allowed regions. The PAE heatmap renders the predicted-aligned-error matrix.

— Structural neighborhood —

A 3Di character summarizes, for each residue, the relative orientation of the Cα frame of its nearest spatial neighbor. Because it encodes fold topology rather than chemistry, 3Di alignments detect remote structural similarity that sequence alignment misses.

Structural nearest neighbors (via Foldseek easy-search vs the PDB). Reported per hit: target PDB id, E-value, and alignment TM-score. A TM-score above ~0.5 is the conventional threshold for 'same fold'.

— Confidence and disorder —

For AlphaFold models, the B-factor field carries pLDDT — the model's own estimate of local accuracy on a 0–100 scale. Regions with pLDDT<50 should be treated as essentially unmodeled; they often correspond to intrinsically disordered segments.

B-factor (Debye–Waller factor) reflects atomic displacement in the crystal lattice. It is an experimental observable (units Å²), not a prediction; low values mean the atom is pinned down, high values mean it moves or is heterogeneous across the crystal.

Predicted Aligned Error (PAE) is an AlphaFold confidence matrix: entry (i, j) is the expected error in the position of residue j, in ångströms, when the prediction is superimposed on the true structure at residue i. Low PAE within a block of residues means that block is internally rigid and well-predicted; high PAE between two blocks means their relative placement is uncertain even if each block individually is confident.